Protein AF-A0A950LZ80-F1 (afdb_monomer_lite)

Structure (mmCIF, N/CA/C/O backbone):
data_AF-A0A950LZ80-F1
#
_entry.id   AF-A0A950LZ80-F1
#
loop_
_atom_site.group_PDB
_atom_site.id
_atom_site.type_symbol
_atom_site.label_atom_id
_atom_site.label_alt_id
_atom_site.label_comp_id
_atom_site.label_asym_id
_atom_site.label_entity_id
_atom_site.label_seq_id
_atom_site.pdbx_PDB_ins_code
_atom_site.Cartn_x
_atom_site.Cartn_y
_atom_site.Cartn_z
_atom_site.occupancy
_atom_site.B_iso_or_equiv
_atom_site.auth_seq_id
_atom_site.auth_comp_id
_atom_site.auth_asym_id
_atom_site.auth_atom_id
_atom_site.pdbx_PDB_model_num
ATOM 1 N N . MET A 1 1 ? 6.000 6.861 21.665 1.00 67.88 1 MET A N 1
ATOM 2 C CA . MET A 1 1 ? 4.901 7.752 21.231 1.00 67.88 1 MET A CA 1
ATOM 3 C C . MET A 1 1 ? 3.792 6.972 20.526 1.00 67.88 1 MET A C 1
ATOM 5 O O . MET A 1 1 ? 2.682 7.009 21.028 1.00 67.88 1 MET A O 1
ATOM 9 N N . TYR A 1 2 ? 4.077 6.186 19.473 1.00 87.44 2 TYR A N 1
ATOM 10 C CA . TYR A 1 2 ? 3.046 5.437 18.723 1.00 87.44 2 TYR A CA 1
ATOM 11 C C . TYR A 1 2 ? 2.153 4.507 19.560 1.00 87.44 2 TYR A C 1
ATOM 13 O O . TYR A 1 2 ? 0.947 4.512 19.365 1.00 87.44 2 TYR A O 1
ATOM 21 N N . HIS A 1 3 ? 2.704 3.767 20.527 1.00 91.50 3 HIS A N 1
ATOM 22 C CA . HIS A 1 3 ? 1.901 2.849 21.352 1.00 91.50 3 HIS A CA 1
ATOM 23 C C . HIS A 1 3 ? 0.818 3.545 22.185 1.00 91.50 3 HIS A C 1
ATOM 25 O O . HIS A 1 3 ? -0.259 2.989 22.359 1.00 91.50 3 HIS A O 1
ATOM 31 N N . PHE A 1 4 ? 1.079 4.764 22.670 1.00 94.50 4 PHE A N 1
ATOM 32 C CA . PHE A 1 4 ? 0.074 5.531 23.406 1.00 94.50 4 PHE A CA 1
ATOM 33 C C . PHE A 1 4 ? -1.058 5.975 22.474 1.00 94.50 4 PHE A C 1
ATOM 35 O O . PHE A 1 4 ? -2.223 5.746 22.776 1.00 94.50 4 PHE A O 1
ATOM 42 N N . THR A 1 5 ? -0.719 6.526 21.303 1.00 93.88 5 THR A N 1
ATOM 43 C CA . THR A 1 5 ? -1.714 6.919 20.295 1.00 93.88 5 THR A CA 1
ATOM 44 C C . THR A 1 5 ? -2.537 5.725 19.816 1.00 93.88 5 THR A C 1
ATOM 46 O O . THR A 1 5 ? -3.752 5.843 19.702 1.00 93.88 5 THR A O 1
ATOM 49 N N . LEU A 1 6 ? -1.901 4.569 19.594 1.00 96.19 6 LEU A N 1
ATOM 50 C CA . LEU A 1 6 ? -2.587 3.335 19.213 1.00 96.19 6 LEU A CA 1
ATOM 51 C C . LEU A 1 6 ? -3.599 2.905 20.282 1.00 96.19 6 LEU A C 1
ATOM 53 O O . LEU A 1 6 ? -4.753 2.655 19.952 1.00 96.19 6 LEU A O 1
ATOM 57 N N . ALA A 1 7 ? -3.193 2.892 21.555 1.00 96.50 7 ALA A N 1
ATOM 58 C CA . ALA A 1 7 ? -4.083 2.548 22.660 1.00 96.50 7 ALA A CA 1
ATOM 59 C C . ALA A 1 7 ? -5.272 3.519 22.765 1.00 96.50 7 ALA A C 1
ATOM 61 O O . ALA A 1 7 ? -6.406 3.086 22.952 1.00 96.50 7 ALA A O 1
ATOM 62 N N . CYS A 1 8 ? -5.040 4.825 22.596 1.00 96.75 8 CYS A N 1
ATOM 63 C CA . CYS A 1 8 ? -6.114 5.819 22.576 1.00 96.75 8 CYS A CA 1
ATOM 64 C C . CYS A 1 8 ? -7.077 5.611 21.397 1.00 96.75 8 CYS A C 1
ATOM 66 O O . CYS A 1 8 ? -8.288 5.655 21.600 1.00 96.75 8 CYS A O 1
ATOM 68 N N . ALA A 1 9 ? -6.560 5.356 20.191 1.00 95.56 9 ALA A N 1
ATOM 69 C CA . ALA A 1 9 ? -7.378 5.106 19.006 1.00 95.56 9 ALA A CA 1
ATOM 70 C C . ALA A 1 9 ? -8.234 3.840 19.165 1.00 95.56 9 ALA A C 1
ATOM 72 O O . ALA A 1 9 ? -9.431 3.855 18.882 1.00 95.56 9 ALA A O 1
ATOM 73 N N . GLU A 1 10 ? -7.652 2.759 19.692 1.00 95.88 10 GLU A N 1
ATOM 74 C CA . GLU A 1 10 ? -8.369 1.510 19.968 1.00 95.88 10 GLU A CA 1
ATOM 75 C C . GLU A 1 10 ? -9.442 1.691 21.049 1.00 95.88 10 GLU A C 1
ATOM 77 O O . GLU A 1 10 ? -10.577 1.247 20.865 1.00 95.88 10 GLU A O 1
ATOM 82 N N . GLN A 1 11 ? -9.128 2.413 22.128 1.00 96.94 11 GLN A N 1
ATOM 83 C CA . GLN A 1 11 ? -10.089 2.730 23.186 1.00 96.94 11 GLN A CA 1
ATOM 84 C C . GLN A 1 11 ? -11.259 3.583 22.669 1.00 96.94 11 GLN A C 1
ATOM 86 O O . GLN A 1 11 ? -12.405 3.364 23.063 1.00 96.94 11 GLN A O 1
ATOM 91 N N . ALA A 1 12 ? -10.981 4.537 21.776 1.00 96.69 12 ALA A N 1
ATOM 92 C CA . ALA A 1 12 ? -11.983 5.402 21.157 1.00 96.69 12 ALA A CA 1
ATOM 93 C C . ALA A 1 12 ? -12.741 4.735 19.994 1.00 96.69 12 ALA A C 1
ATOM 95 O O . ALA A 1 12 ? -13.736 5.287 19.529 1.00 96.69 12 ALA A O 1
ATOM 96 N N . LYS A 1 13 ? -12.306 3.551 19.534 1.00 95.81 13 LYS A N 1
ATOM 97 C CA . LYS A 1 13 ? -12.783 2.892 18.301 1.00 95.81 13 LYS A CA 1
ATOM 98 C C . LYS A 1 13 ? -12.627 3.780 17.057 1.00 95.81 13 LYS A C 1
ATOM 100 O O . LYS A 1 13 ? -13.440 3.712 16.135 1.00 95.81 13 LYS A O 1
ATOM 105 N N . ASP A 1 14 ? -11.574 4.590 17.041 1.00 95.62 14 ASP A N 1
ATOM 106 C CA . ASP A 1 14 ? -11.185 5.421 15.906 1.00 95.62 14 ASP A CA 1
ATOM 107 C C . ASP A 1 14 ? -10.366 4.572 14.921 1.00 95.62 14 ASP A C 1
ATOM 109 O O . ASP A 1 14 ? -9.145 4.419 15.042 1.00 95.62 14 ASP A O 1
ATOM 113 N N . TRP A 1 15 ? -11.071 3.924 13.988 1.00 95.00 15 TRP A N 1
ATOM 114 C CA . TRP A 1 15 ? -10.471 3.004 13.018 1.00 95.00 15 TRP A CA 1
ATOM 115 C C . TRP A 1 15 ? -9.503 3.692 12.044 1.00 95.00 15 TRP A C 1
ATOM 117 O O . TRP A 1 15 ? -8.412 3.142 11.860 1.00 95.00 15 TRP A O 1
ATOM 127 N N . PRO A 1 16 ? -9.818 4.877 11.481 1.00 93.12 16 PRO A N 1
ATOM 128 C CA . PRO A 1 16 ? -8.868 5.618 10.653 1.00 93.12 16 PRO A CA 1
ATOM 129 C C . PRO A 1 16 ? -7.580 5.978 11.404 1.00 93.12 16 PRO A C 1
ATOM 131 O O . PRO A 1 16 ? -6.488 5.683 10.915 1.00 93.12 16 PRO A O 1
ATOM 134 N N . LEU A 1 17 ? -7.672 6.516 12.628 1.00 94.00 17 LEU A N 1
ATOM 135 C CA . LEU A 1 17 ? -6.477 6.870 13.405 1.00 94.00 17 LEU A CA 1
ATOM 136 C C . LEU A 1 17 ? -5.650 5.632 13.778 1.00 94.00 17 LEU A C 1
ATOM 138 O O . LEU A 1 17 ? -4.417 5.649 13.730 1.00 94.00 17 LEU A O 1
ATOM 142 N N . ARG A 1 18 ? -6.314 4.524 14.122 1.00 96.50 18 ARG A N 1
ATOM 143 C CA . ARG A 1 18 ? -5.644 3.244 14.374 1.00 96.50 18 ARG A CA 1
ATOM 144 C C . ARG A 1 18 ? -4.864 2.782 13.139 1.00 96.50 18 ARG A C 1
ATOM 146 O O . ARG A 1 18 ? -3.695 2.405 13.262 1.00 96.50 18 ARG A O 1
ATOM 153 N N . ALA A 1 19 ? -5.491 2.816 11.964 1.00 95.69 19 ALA A N 1
ATOM 154 C CA . ALA A 1 19 ? -4.862 2.446 10.699 1.00 95.69 19 ALA A CA 1
ATOM 155 C C . ALA A 1 19 ? -3.672 3.359 10.360 1.00 95.69 19 ALA A C 1
ATOM 157 O O . ALA A 1 19 ? -2.609 2.862 9.982 1.00 95.69 19 ALA A O 1
ATOM 158 N N . GLU A 1 20 ? -3.801 4.671 10.569 1.00 94.38 20 GLU A N 1
ATOM 159 C CA . GLU A 1 20 ? -2.723 5.650 10.394 1.00 94.38 20 GLU A CA 1
ATOM 160 C C . GLU A 1 20 ? -1.493 5.325 11.252 1.00 94.38 20 GLU A C 1
ATOM 162 O O . GLU A 1 20 ? -0.355 5.279 10.754 1.00 94.38 20 GLU A O 1
ATOM 167 N N . VAL A 1 21 ? -1.708 5.093 12.549 1.00 95.94 21 VAL A N 1
ATOM 168 C CA . VAL A 1 21 ? -0.623 4.825 13.498 1.00 95.94 21 VAL A CA 1
ATOM 169 C C . VAL A 1 21 ? 0.076 3.516 13.143 1.00 95.94 21 VAL A C 1
ATOM 171 O O . VAL A 1 21 ? 1.307 3.484 13.061 1.00 95.94 21 VAL A O 1
ATOM 174 N N . LEU A 1 22 ? -0.686 2.461 12.849 1.00 97.56 22 LEU A N 1
ATOM 175 C CA . LEU A 1 22 ? -0.135 1.165 12.449 1.00 97.56 22 LEU A CA 1
ATOM 176 C C . LEU A 1 22 ? 0.602 1.242 11.105 1.00 97.56 22 LEU A C 1
ATOM 178 O O . LEU A 1 22 ? 1.708 0.717 10.992 1.00 97.56 22 LEU A O 1
ATOM 182 N N . SER A 1 23 ? 0.071 1.967 10.115 1.00 96.06 23 SER A N 1
ATOM 183 C CA . SER A 1 23 ? 0.762 2.237 8.844 1.00 96.06 23 SER A CA 1
ATOM 184 C C . SER A 1 23 ? 2.089 2.965 9.071 1.00 96.06 23 SER A C 1
ATOM 186 O O . SER A 1 23 ? 3.117 2.620 8.479 1.00 96.06 23 SER A O 1
ATOM 188 N N . SER A 1 24 ? 2.108 3.959 9.961 1.00 95.25 24 SER A N 1
ATOM 189 C CA . SER A 1 24 ? 3.321 4.702 10.313 1.00 95.25 24 SER A CA 1
ATOM 190 C C . SER A 1 24 ? 4.370 3.811 10.982 1.00 95.25 24 SER A C 1
ATOM 192 O O . SER A 1 24 ? 5.547 3.861 10.602 1.00 95.25 24 SER A O 1
ATOM 194 N N . MET A 1 25 ? 3.951 2.950 11.914 1.00 97.62 25 MET A N 1
ATOM 195 C CA . MET A 1 25 ? 4.814 1.947 12.543 1.00 97.62 25 MET A CA 1
ATOM 196 C C . MET A 1 25 ? 5.338 0.938 11.509 1.00 97.62 25 MET A C 1
ATOM 198 O O . MET A 1 25 ? 6.546 0.707 11.452 1.00 97.62 25 MET A O 1
ATOM 202 N N . ALA A 1 26 ? 4.480 0.426 10.621 1.00 97.94 26 ALA A N 1
ATOM 203 C CA . ALA A 1 26 ? 4.857 -0.497 9.551 1.00 97.94 26 ALA A CA 1
ATOM 204 C C . ALA A 1 26 ? 5.908 0.122 8.618 1.00 97.94 26 ALA A C 1
ATOM 206 O O . ALA A 1 26 ? 6.971 -0.451 8.367 1.00 97.94 26 ALA A O 1
ATOM 207 N N . LYS A 1 27 ? 5.665 1.352 8.146 1.00 95.25 27 LYS A N 1
ATOM 208 C CA . LYS A 1 27 ? 6.616 2.130 7.335 1.00 95.25 27 LYS A CA 1
ATOM 209 C C . LYS A 1 27 ? 7.958 2.306 8.039 1.00 95.25 27 LYS A C 1
ATOM 211 O O . LYS A 1 27 ? 8.981 2.333 7.350 1.00 95.25 27 LYS A O 1
ATOM 216 N N . GLN A 1 28 ? 7.967 2.496 9.357 1.00 96.62 28 GLN A N 1
ATOM 217 C CA . GLN A 1 28 ? 9.194 2.634 10.136 1.00 96.62 28 GLN A CA 1
ATOM 218 C C . GLN A 1 28 ? 9.932 1.296 10.252 1.00 96.62 28 GLN A C 1
ATOM 220 O O . GLN A 1 28 ? 11.112 1.255 9.914 1.00 96.62 28 GLN A O 1
ATOM 225 N N . ALA A 1 29 ? 9.245 0.216 10.633 1.00 97.75 29 ALA A N 1
ATOM 226 C CA . ALA A 1 29 ? 9.816 -1.128 10.744 1.00 97.75 29 ALA A CA 1
ATOM 227 C C . ALA A 1 29 ? 10.446 -1.593 9.418 1.00 97.75 29 ALA A C 1
ATOM 229 O O . ALA A 1 29 ? 11.608 -1.996 9.375 1.00 97.75 29 ALA A O 1
ATOM 230 N N . ILE A 1 30 ? 9.740 -1.409 8.296 1.00 97.31 30 ILE A N 1
ATOM 231 C CA . ILE A 1 30 ? 10.266 -1.726 6.958 1.00 97.31 30 ILE A CA 1
ATOM 232 C C . ILE A 1 30 ? 11.536 -0.915 6.657 1.00 97.31 30 ILE A C 1
ATOM 234 O O . ILE A 1 30 ? 12.501 -1.451 6.113 1.00 97.31 30 ILE A O 1
ATOM 238 N N . ARG A 1 31 ? 11.553 0.385 6.994 1.00 93.00 31 ARG A N 1
ATOM 239 C CA . ARG A 1 31 ? 12.709 1.267 6.749 1.00 93.00 31 ARG A CA 1
ATOM 240 C C . ARG A 1 31 ? 13.925 0.900 7.594 1.00 93.00 31 ARG A C 1
ATOM 242 O O . ARG A 1 31 ? 15.041 1.098 7.126 1.00 93.00 31 ARG A O 1
ATOM 249 N N . THR A 1 32 ? 13.724 0.374 8.797 1.00 96.19 32 THR A N 1
ATOM 250 C CA . THR A 1 32 ? 14.803 -0.026 9.712 1.00 96.19 32 THR A CA 1
ATOM 251 C C . THR A 1 32 ? 15.232 -1.484 9.547 1.00 96.19 32 THR A C 1
ATOM 253 O O . THR A 1 32 ? 16.013 -1.979 10.352 1.00 96.19 32 THR A O 1
ATOM 256 N N . GLY A 1 33 ? 14.774 -2.170 8.493 1.00 96.25 33 GLY A N 1
ATOM 257 C CA . GLY A 1 33 ? 15.209 -3.533 8.180 1.00 96.25 33 GLY A CA 1
ATOM 258 C C . GLY A 1 33 ? 14.440 -4.631 8.914 1.00 96.25 33 GLY A C 1
ATOM 259 O O . GLY A 1 33 ? 14.904 -5.765 8.945 1.00 96.25 33 GLY A O 1
ATOM 260 N N . GLN A 1 34 ? 13.257 -4.325 9.451 1.00 98.38 34 GLN A N 1
ATOM 261 C CA . GLN A 1 34 ? 12.345 -5.275 10.097 1.00 98.38 34 GLN A CA 1
ATOM 262 C C . GLN A 1 34 ? 11.077 -5.458 9.241 1.00 98.38 34 GLN A C 1
ATOM 264 O O . GLN A 1 34 ? 9.998 -4.990 9.608 1.00 98.38 34 GLN A O 1
ATOM 269 N N . PRO A 1 35 ? 11.181 -6.066 8.043 1.00 98.06 35 PRO A N 1
ATOM 270 C CA . PRO A 1 35 ? 10.053 -6.148 7.124 1.00 98.06 35 PRO A CA 1
ATOM 271 C C . PRO A 1 35 ? 8.959 -7.115 7.586 1.00 98.06 35 PRO A C 1
ATOM 273 O O . PRO A 1 35 ? 7.810 -6.885 7.237 1.00 98.06 35 PRO A O 1
ATOM 276 N N . ASP A 1 36 ? 9.287 -8.147 8.367 1.00 98.56 36 ASP A N 1
ATOM 277 C CA . ASP A 1 36 ? 8.298 -9.091 8.908 1.00 98.56 36 ASP A CA 1
ATOM 278 C C . ASP A 1 36 ? 7.397 -8.419 9.957 1.00 98.56 36 ASP A C 1
ATOM 280 O O . ASP A 1 36 ? 6.180 -8.417 9.819 1.00 98.56 36 ASP A O 1
ATOM 284 N N . GLU A 1 37 ? 7.990 -7.686 10.905 1.00 98.56 37 GLU A N 1
ATOM 285 C CA . GLU A 1 37 ? 7.254 -6.805 11.827 1.00 98.56 37 GLU A CA 1
ATOM 286 C C . GLU A 1 37 ? 6.410 -5.772 11.065 1.00 98.56 37 GLU A C 1
ATOM 288 O O . GLU A 1 37 ? 5.243 -5.529 11.365 1.00 98.56 37 GLU A O 1
ATOM 293 N N . GLY A 1 38 ? 6.988 -5.183 10.014 1.00 98.50 38 GLY A N 1
ATOM 294 C CA . GLY A 1 38 ? 6.270 -4.267 9.137 1.00 98.50 38 GLY A CA 1
ATOM 295 C C . GLY A 1 38 ? 5.066 -4.900 8.435 1.00 98.50 38 GLY A C 1
ATOM 296 O O . GLY A 1 38 ? 4.058 -4.222 8.243 1.00 98.50 38 GLY A O 1
ATOM 297 N N . LEU A 1 39 ? 5.157 -6.180 8.064 1.00 98.69 39 LEU A N 1
ATOM 298 C CA . LEU A 1 39 ? 4.049 -6.939 7.495 1.00 98.69 39 LEU A CA 1
ATOM 299 C C . LEU A 1 39 ? 2.955 -7.156 8.542 1.00 98.69 39 LEU A C 1
ATOM 301 O O . LEU A 1 39 ? 1.801 -6.841 8.261 1.00 98.69 39 LEU A O 1
ATOM 305 N N . THR A 1 40 ? 3.326 -7.602 9.743 1.00 98.69 40 THR A N 1
ATOM 306 C CA . THR A 1 40 ? 2.401 -7.796 10.870 1.00 98.69 40 THR A CA 1
ATOM 307 C C . THR A 1 40 ? 1.613 -6.523 11.167 1.00 98.69 40 THR A C 1
ATOM 309 O O . THR A 1 40 ? 0.389 -6.558 11.250 1.00 98.69 40 THR A O 1
ATOM 312 N N . LEU A 1 41 ? 2.289 -5.375 11.246 1.00 98.69 41 LEU A N 1
ATOM 313 C CA . LEU A 1 41 ? 1.649 -4.082 11.505 1.00 98.69 41 LEU A CA 1
ATOM 314 C C . LEU A 1 41 ? 0.713 -3.646 10.366 1.00 98.69 41 LEU A C 1
ATOM 316 O O . LEU A 1 41 ? -0.373 -3.130 10.629 1.00 98.69 41 LEU A O 1
ATOM 320 N N . ALA A 1 42 ? 1.104 -3.864 9.106 1.00 98.38 42 ALA A N 1
ATOM 321 C CA . ALA A 1 42 ? 0.256 -3.555 7.953 1.00 98.38 42 ALA A CA 1
ATOM 322 C C . ALA A 1 42 ? -0.997 -4.450 7.901 1.00 98.38 42 ALA A C 1
ATOM 324 O O . ALA A 1 42 ? -2.086 -3.972 7.594 1.00 98.38 42 ALA A O 1
ATOM 325 N N . GLU A 1 43 ? -0.871 -5.734 8.239 1.00 98.50 43 GLU A N 1
ATOM 326 C CA . GLU A 1 43 ? -2.006 -6.662 8.305 1.00 98.50 43 GLU A CA 1
ATOM 327 C C . GLU A 1 43 ? -2.900 -6.377 9.523 1.00 98.50 43 GLU A C 1
ATOM 329 O O . GLU A 1 43 ? -4.124 -6.400 9.405 1.00 98.50 43 GLU A O 1
ATOM 334 N N . GLN A 1 44 ? -2.322 -5.988 10.663 1.00 98.44 44 GLN A N 1
ATOM 335 C CA . GLN A 1 44 ? -3.075 -5.524 11.830 1.00 98.44 44 GLN A CA 1
ATOM 336 C C . GLN A 1 44 ? -3.871 -4.243 11.530 1.00 98.44 44 GLN A C 1
ATOM 338 O O . GLN A 1 44 ? -4.982 -4.084 12.045 1.00 98.44 44 GLN A O 1
ATOM 343 N N . ALA A 1 45 ? -3.335 -3.341 10.702 1.00 97.62 45 ALA A N 1
ATOM 344 C CA . ALA A 1 45 ? -4.035 -2.133 10.266 1.00 97.62 45 ALA A CA 1
ATOM 345 C C . ALA A 1 45 ? -5.267 -2.448 9.406 1.00 97.62 45 ALA A C 1
ATOM 347 O O . ALA A 1 45 ? -6.259 -1.734 9.492 1.00 97.62 45 ALA A O 1
ATOM 348 N N . LEU A 1 46 ? -5.223 -3.540 8.635 1.00 98.12 46 LEU A N 1
ATOM 349 C CA . LEU A 1 46 ? -6.335 -4.025 7.809 1.00 98.12 46 LEU A CA 1
ATOM 350 C C . LEU A 1 46 ? -7.398 -4.799 8.610 1.00 98.12 46 LEU A C 1
ATOM 352 O O . LEU A 1 46 ? -8.471 -5.105 8.088 1.00 98.12 46 LEU A O 1
ATOM 356 N N . VAL A 1 47 ? -7.151 -5.115 9.886 1.00 97.44 47 VAL A N 1
ATOM 357 C CA . VAL A 1 47 ? -8.201 -5.648 10.764 1.00 97.44 47 VAL A CA 1
ATOM 358 C C . VAL A 1 47 ? -9.297 -4.594 10.910 1.00 97.44 47 VAL A C 1
ATOM 360 O O . VAL A 1 47 ? -9.016 -3.476 11.334 1.00 97.44 47 VAL A O 1
ATOM 363 N N . ARG A 1 48 ? -10.542 -4.988 10.606 1.00 96.44 48 ARG A N 1
ATOM 364 C CA . ARG A 1 48 ? -11.708 -4.095 10.457 1.00 96.44 48 ARG A CA 1
ATOM 365 C C . ARG A 1 48 ? -11.623 -3.147 9.257 1.00 96.44 48 ARG A C 1
ATOM 367 O O . ARG A 1 48 ? -12.083 -2.012 9.329 1.00 96.44 48 ARG A O 1
ATOM 374 N N . ALA A 1 49 ? -11.100 -3.635 8.131 1.00 96.06 49 ALA A N 1
ATOM 375 C CA . ALA A 1 49 ? -11.145 -2.930 6.848 1.00 96.06 49 ALA A CA 1
ATOM 376 C C . ALA A 1 49 ? -12.565 -2.486 6.432 1.00 96.06 49 ALA A C 1
ATOM 378 O O . ALA A 1 49 ? -12.695 -1.493 5.728 1.00 96.06 49 ALA A O 1
ATOM 379 N N . ASP A 1 50 ? -13.631 -3.129 6.936 1.00 95.94 50 ASP A N 1
ATOM 380 C CA . ASP A 1 50 ? -15.027 -2.687 6.765 1.00 95.94 50 ASP A CA 1
ATOM 381 C C . ASP A 1 50 ? -15.314 -1.279 7.320 1.00 95.94 50 ASP A C 1
ATOM 383 O O . ASP A 1 50 ? -16.355 -0.696 7.027 1.00 95.94 50 ASP A O 1
ATOM 387 N N . ARG A 1 51 ? -14.410 -0.738 8.143 1.00 95.62 51 ARG A N 1
ATOM 388 C CA . ARG A 1 51 ? -14.498 0.588 8.771 1.00 95.62 51 ARG A CA 1
ATOM 389 C C . ARG A 1 51 ? -13.544 1.613 8.169 1.00 95.62 51 ARG A C 1
ATOM 391 O O . ARG A 1 51 ? -13.434 2.707 8.715 1.00 95.62 51 ARG A O 1
ATOM 398 N N . LEU A 1 52 ? -12.843 1.249 7.100 1.00 95.06 52 LEU A N 1
ATOM 399 C CA . LEU A 1 52 ? -11.839 2.075 6.441 1.00 95.06 52 LEU A CA 1
ATOM 400 C C . LEU A 1 52 ? -12.320 2.487 5.052 1.00 95.06 52 LEU A C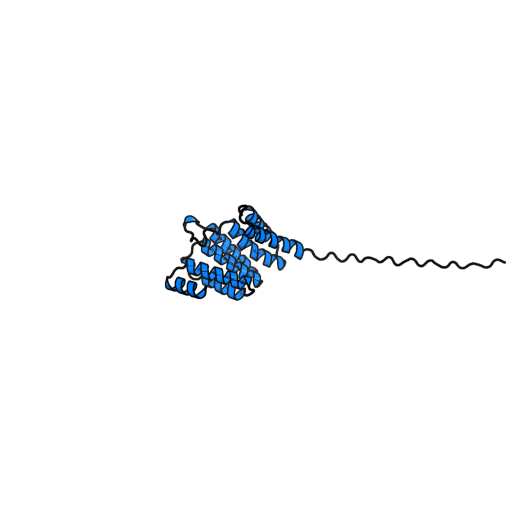 1
ATOM 402 O O . LEU A 1 52 ? -13.003 1.709 4.378 1.00 95.06 52 LEU A O 1
ATOM 406 N N . THR A 1 53 ? -11.917 3.675 4.595 1.00 95.12 53 THR A N 1
ATOM 407 C CA . THR A 1 53 ? -12.201 4.088 3.216 1.00 95.12 53 THR A CA 1
ATOM 408 C C . THR A 1 53 ? -11.431 3.209 2.230 1.00 95.12 53 THR A C 1
ATOM 410 O O . THR A 1 53 ? -10.475 2.506 2.583 1.00 95.12 53 THR A O 1
ATOM 413 N N . ALA A 1 54 ? -11.830 3.234 0.960 1.00 96.00 54 ALA A N 1
ATOM 414 C CA . ALA A 1 54 ? -11.071 2.546 -0.078 1.00 96.00 54 ALA A CA 1
ATOM 415 C C . ALA A 1 54 ? -9.641 3.116 -0.196 1.00 96.00 54 ALA A C 1
ATOM 417 O O . ALA A 1 54 ? -8.690 2.363 -0.398 1.00 96.00 54 ALA A O 1
ATOM 418 N N . THR A 1 55 ? -9.452 4.418 0.039 1.00 96.00 55 THR A N 1
ATOM 419 C CA . THR A 1 55 ? -8.132 5.064 0.035 1.00 96.00 55 THR A CA 1
ATOM 420 C C . THR A 1 55 ? -7.244 4.573 1.180 1.00 96.00 55 THR A C 1
ATOM 422 O O . THR A 1 55 ? -6.070 4.258 0.952 1.00 96.00 55 THR A O 1
ATOM 425 N N . ASP A 1 56 ? -7.795 4.432 2.391 1.00 95.31 56 ASP A N 1
ATOM 426 C CA . ASP A 1 56 ? -7.087 3.831 3.528 1.00 95.31 56 ASP A CA 1
ATOM 427 C C . ASP A 1 56 ? -6.623 2.409 3.187 1.00 95.31 56 ASP A C 1
ATOM 429 O O . ASP A 1 56 ? -5.444 2.070 3.335 1.00 95.31 56 ASP A O 1
ATOM 433 N N . GLN A 1 57 ? -7.533 1.580 2.666 1.00 97.56 57 GLN A N 1
ATOM 434 C CA . GLN A 1 57 ? -7.230 0.198 2.292 1.00 97.56 57 GLN A CA 1
ATOM 435 C C . GLN A 1 57 ? -6.153 0.137 1.199 1.00 97.56 57 GLN A C 1
ATOM 437 O O . GLN A 1 57 ? -5.182 -0.616 1.334 1.00 97.56 57 GLN A O 1
ATOM 442 N N . ALA A 1 58 ? -6.245 0.981 0.168 1.00 97.81 58 ALA A N 1
ATOM 443 C CA . ALA A 1 58 ? -5.237 1.080 -0.883 1.00 97.81 58 ALA A CA 1
ATOM 444 C C . ALA A 1 58 ? -3.844 1.393 -0.313 1.00 97.81 58 ALA A C 1
ATOM 446 O O . ALA A 1 58 ? -2.868 0.692 -0.606 1.00 97.81 58 ALA A O 1
ATOM 447 N N . LEU A 1 59 ? -3.742 2.402 0.559 1.00 96.25 59 LEU A N 1
ATOM 448 C CA . LEU A 1 59 ? -2.487 2.770 1.210 1.00 96.25 59 LEU A CA 1
ATOM 449 C C . LEU A 1 59 ? -1.905 1.603 2.021 1.00 96.25 59 LEU A C 1
ATOM 451 O O . LEU A 1 59 ? -0.721 1.281 1.863 1.00 96.25 59 LEU A O 1
ATOM 455 N N . LEU A 1 60 ? -2.716 0.947 2.850 1.00 97.62 60 LEU A N 1
ATOM 456 C CA . LEU A 1 60 ? -2.277 -0.173 3.686 1.00 97.62 60 LEU A CA 1
ATOM 457 C C . LEU A 1 60 ? -1.777 -1.358 2.849 1.00 97.62 60 LEU A C 1
ATOM 459 O O . LEU A 1 60 ? -0.737 -1.949 3.158 1.00 97.62 60 LEU A O 1
ATOM 463 N N . HIS A 1 61 ? -2.443 -1.657 1.734 1.00 98.62 61 HIS A N 1
ATOM 464 C CA . HIS A 1 61 ? -1.995 -2.692 0.809 1.00 98.62 61 HIS A CA 1
ATOM 465 C C . HIS A 1 61 ? -0.658 -2.346 0.126 1.00 98.62 61 HIS A C 1
ATOM 467 O O . HIS A 1 61 ? 0.165 -3.246 -0.080 1.00 98.62 61 HIS A O 1
ATOM 473 N N . THR A 1 62 ? -0.345 -1.065 -0.120 1.00 98.38 62 THR A N 1
ATOM 474 C CA . THR A 1 62 ? 1.006 -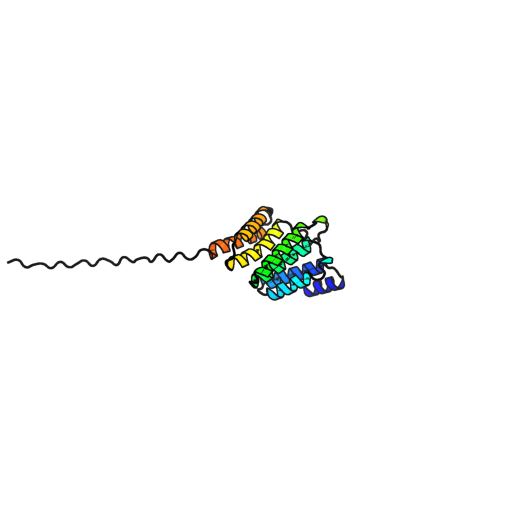0.680 -0.585 1.00 98.38 62 THR A CA 1
ATOM 475 C C . THR A 1 62 ? 2.093 -0.876 0.477 1.00 98.38 62 THR A C 1
ATOM 477 O O . THR A 1 62 ? 3.223 -1.255 0.147 1.00 98.38 62 THR A O 1
ATOM 480 N N . ASP A 1 63 ? 1.775 -0.678 1.759 1.00 98.25 63 ASP A N 1
ATOM 481 C CA . ASP A 1 63 ? 2.703 -0.967 2.856 1.00 98.25 63 ASP A CA 1
ATOM 482 C C . ASP A 1 63 ? 2.955 -2.476 2.985 1.00 98.25 63 ASP A C 1
ATOM 484 O O . ASP A 1 63 ? 4.116 -2.899 3.057 1.00 98.25 63 ASP A O 1
ATOM 488 N N . ARG A 1 64 ? 1.889 -3.283 2.890 1.00 98.69 64 ARG A N 1
ATOM 489 C CA . ARG A 1 64 ? 1.951 -4.750 2.840 1.00 98.69 64 ARG A CA 1
ATOM 490 C C . ARG A 1 64 ? 2.814 -5.242 1.675 1.00 98.69 64 ARG A C 1
ATOM 492 O O . ARG A 1 64 ? 3.717 -6.057 1.870 1.00 98.69 64 ARG A O 1
ATOM 499 N N . ALA A 1 65 ? 2.605 -4.704 0.472 1.00 98.75 65 ALA A N 1
ATOM 500 C CA . ALA A 1 65 ? 3.398 -5.042 -0.709 1.00 98.75 65 ALA A CA 1
ATOM 501 C C . ALA A 1 65 ? 4.893 -4.762 -0.501 1.00 98.75 65 ALA A C 1
ATOM 503 O O . ALA A 1 65 ? 5.741 -5.585 -0.861 1.00 98.75 65 ALA A O 1
ATOM 504 N N . ARG A 1 66 ? 5.224 -3.619 0.112 1.00 98.00 66 ARG A N 1
ATOM 505 C CA . ARG A 1 66 ? 6.610 -3.226 0.387 1.00 98.00 66 ARG A CA 1
ATOM 506 C C . ARG A 1 66 ? 7.282 -4.151 1.400 1.00 98.00 66 ARG A C 1
ATOM 508 O O . ARG A 1 66 ? 8.430 -4.532 1.181 1.00 98.00 66 ARG A O 1
ATOM 515 N N . ALA A 1 67 ? 6.581 -4.539 2.464 1.00 98.62 67 ALA A N 1
ATOM 516 C CA . ALA A 1 67 ? 7.077 -5.519 3.428 1.00 98.62 67 ALA A CA 1
ATOM 517 C C . ALA A 1 67 ? 7.374 -6.871 2.753 1.00 98.62 67 ALA A C 1
ATOM 519 O O . ALA A 1 67 ? 8.498 -7.375 2.822 1.00 98.62 67 ALA A O 1
ATOM 520 N N . LEU A 1 68 ? 6.408 -7.397 1.991 1.00 98.75 68 LEU A N 1
ATOM 521 C CA . LEU A 1 68 ? 6.542 -8.657 1.250 1.00 98.75 68 LEU A CA 1
ATOM 522 C C . LEU A 1 68 ? 7.706 -8.625 0.249 1.00 98.75 68 LEU A C 1
ATOM 524 O O . LEU A 1 68 ? 8.458 -9.596 0.145 1.00 98.75 68 LEU A O 1
ATOM 528 N N . ALA A 1 69 ? 7.903 -7.499 -0.444 1.00 98.19 69 ALA A N 1
ATOM 529 C CA . ALA A 1 69 ? 8.989 -7.352 -1.410 1.00 98.19 69 ALA A CA 1
ATOM 530 C C . ALA A 1 69 ? 10.364 -7.387 -0.733 1.00 98.19 69 ALA A C 1
ATOM 532 O O . ALA A 1 69 ? 11.271 -8.068 -1.214 1.00 98.19 69 ALA A O 1
ATOM 533 N N . LYS A 1 70 ? 10.511 -6.738 0.432 1.00 97.25 70 LYS A N 1
ATOM 534 C CA . LYS A 1 70 ? 11.740 -6.807 1.241 1.00 97.25 70 LYS A CA 1
ATOM 535 C C . LYS A 1 70 ? 12.044 -8.216 1.747 1.00 97.25 70 LYS A C 1
ATOM 537 O O . LYS A 1 70 ? 13.213 -8.566 1.876 1.00 97.25 70 LYS A O 1
ATOM 542 N N . MET A 1 71 ? 11.018 -9.040 1.942 1.00 98.00 71 MET A N 1
ATOM 543 C CA . MET A 1 71 ? 11.145 -10.466 2.265 1.00 98.00 71 MET A CA 1
ATOM 544 C C . MET A 1 71 ? 11.278 -11.369 1.026 1.00 98.00 71 MET A C 1
ATOM 546 O O . MET A 1 71 ? 11.277 -12.590 1.159 1.00 98.00 71 MET A O 1
ATOM 550 N N . ARG A 1 72 ? 11.368 -10.802 -0.187 1.00 97.44 72 ARG A N 1
ATOM 551 C CA . ARG A 1 72 ? 11.437 -11.532 -1.468 1.00 97.44 72 ARG A CA 1
ATOM 552 C C . ARG A 1 72 ? 10.218 -12.431 -1.745 1.00 97.44 72 ARG A C 1
ATOM 554 O O . ARG A 1 72 ? 10.305 -13.382 -2.521 1.00 97.44 72 ARG A O 1
ATOM 561 N N . ARG A 1 73 ? 9.058 -12.128 -1.151 1.00 98.06 73 ARG A N 1
ATOM 562 C CA . ARG A 1 73 ? 7.802 -12.881 -1.320 1.00 98.06 73 ARG A CA 1
ATOM 563 C C . ARG A 1 73 ? 7.042 -12.409 -2.559 1.00 98.06 73 ARG A C 1
ATOM 565 O O . ARG A 1 73 ? 6.010 -11.753 -2.461 1.00 98.06 73 ARG A O 1
ATOM 572 N N . VAL A 1 74 ? 7.554 -12.781 -3.731 1.00 97.44 74 VAL A N 1
ATOM 573 C CA . VAL A 1 74 ? 7.149 -12.219 -5.032 1.00 97.44 74 VAL A CA 1
ATOM 574 C C . VAL A 1 74 ? 5.641 -12.262 -5.300 1.00 97.44 74 VAL A C 1
ATOM 576 O O . VAL A 1 74 ? 5.051 -11.225 -5.588 1.00 97.44 74 VAL A O 1
ATOM 579 N N . ASN A 1 75 ? 5.003 -13.432 -5.188 1.00 97.94 75 ASN A N 1
ATOM 580 C CA . ASN A 1 75 ? 3.567 -13.552 -5.472 1.00 97.94 75 ASN A CA 1
ATOM 581 C C . ASN A 1 75 ? 2.736 -12.712 -4.496 1.00 97.94 75 ASN A C 1
ATOM 583 O O . ASN A 1 75 ? 1.838 -11.999 -4.921 1.00 97.94 75 ASN A O 1
ATOM 587 N N . GLY A 1 76 ? 3.101 -12.720 -3.210 1.00 98.44 76 GLY A N 1
ATOM 588 C CA . GLY A 1 76 ? 2.439 -11.893 -2.203 1.00 98.44 76 GLY A CA 1
ATOM 589 C C . GLY A 1 76 ? 2.566 -10.398 -2.503 1.00 98.44 76 GLY A C 1
ATOM 590 O O . GLY A 1 76 ? 1.589 -9.669 -2.366 1.00 98.44 76 GLY A O 1
ATOM 591 N N . THR A 1 77 ? 3.740 -9.941 -2.951 1.00 98.69 77 THR A N 1
ATOM 592 C CA . THR A 1 77 ? 3.943 -8.550 -3.374 1.00 98.69 77 THR A CA 1
ATOM 593 C C . THR A 1 77 ? 3.017 -8.170 -4.525 1.00 98.69 77 THR A C 1
ATOM 595 O O . THR A 1 77 ? 2.377 -7.126 -4.454 1.00 98.69 77 THR A O 1
ATOM 598 N N . LEU A 1 78 ? 2.931 -9.002 -5.568 1.00 98.50 78 LEU A N 1
ATOM 599 C CA . LEU A 1 78 ? 2.093 -8.722 -6.738 1.00 98.50 78 LEU A CA 1
ATOM 600 C C . LEU A 1 78 ? 0.602 -8.738 -6.391 1.00 98.50 78 LEU A C 1
ATOM 602 O O . LEU A 1 78 ? -0.118 -7.837 -6.805 1.00 98.50 78 LEU A O 1
ATOM 606 N N . THR A 1 79 ? 0.155 -9.700 -5.579 1.00 98.75 79 THR A N 1
ATOM 607 C CA . THR A 1 79 ? -1.225 -9.732 -5.077 1.00 98.75 79 THR A CA 1
ATOM 608 C C . THR A 1 79 ? -1.539 -8.483 -4.260 1.00 98.75 79 THR A C 1
ATOM 610 O O . THR A 1 79 ? -2.541 -7.832 -4.515 1.00 98.75 79 THR A O 1
ATOM 613 N N . ALA A 1 80 ? -0.670 -8.099 -3.318 1.00 98.75 80 ALA A N 1
ATOM 614 C CA . ALA A 1 80 ? -0.894 -6.913 -2.494 1.00 98.75 80 ALA A CA 1
ATOM 615 C C . ALA A 1 80 ? -0.914 -5.615 -3.318 1.00 98.75 80 ALA A C 1
ATOM 617 O O . ALA A 1 80 ? -1.681 -4.714 -3.002 1.00 98.75 80 ALA A O 1
ATOM 618 N N . ILE A 1 81 ? -0.108 -5.530 -4.380 1.00 98.75 81 ILE A N 1
ATOM 619 C CA . ILE A 1 81 ? -0.169 -4.436 -5.354 1.00 98.75 81 ILE A CA 1
ATOM 620 C C . ILE A 1 81 ? -1.518 -4.417 -6.073 1.00 98.75 81 ILE A C 1
ATOM 622 O O . ILE A 1 81 ? -2.142 -3.366 -6.112 1.00 98.75 81 ILE A O 1
ATOM 626 N N . GLY A 1 82 ? -1.969 -5.553 -6.614 1.00 98.69 82 GLY A N 1
ATOM 627 C CA . GLY A 1 82 ? -3.245 -5.629 -7.331 1.00 98.69 82 GLY A CA 1
ATOM 628 C C . GLY A 1 82 ? -4.419 -5.218 -6.445 1.00 98.69 82 GLY A C 1
ATOM 629 O O . GLY A 1 82 ? -5.215 -4.377 -6.838 1.00 98.69 82 GLY A O 1
ATOM 630 N N . THR A 1 83 ? -4.454 -5.701 -5.201 1.00 98.75 83 THR A N 1
ATOM 631 C CA . THR A 1 83 ? -5.471 -5.288 -4.223 1.00 98.75 83 THR A CA 1
ATOM 632 C C . THR A 1 83 ? -5.382 -3.795 -3.885 1.00 98.75 83 THR A C 1
ATOM 634 O O . THR A 1 83 ? -6.406 -3.140 -3.718 1.00 98.75 83 THR A O 1
ATOM 637 N N . ALA A 1 84 ? -4.174 -3.221 -3.809 1.00 98.62 84 ALA A N 1
ATOM 638 C CA . ALA A 1 84 ? -4.027 -1.776 -3.628 1.00 98.62 84 ALA A CA 1
ATOM 639 C C . ALA A 1 84 ? -4.601 -0.994 -4.819 1.00 98.62 84 ALA A C 1
ATOM 641 O O . ALA A 1 84 ? -5.286 0.004 -4.606 1.00 98.62 84 ALA A O 1
ATOM 642 N N . ASP A 1 85 ? -4.316 -1.441 -6.046 1.00 98.56 85 ASP A N 1
ATOM 643 C CA . ASP A 1 85 ? -4.803 -0.822 -7.282 1.00 98.56 85 ASP A CA 1
ATOM 644 C C . ASP A 1 85 ? -6.347 -0.904 -7.357 1.00 98.56 85 ASP A C 1
ATOM 646 O O . ASP A 1 85 ? -7.007 0.079 -7.688 1.00 98.56 85 ASP A O 1
ATOM 650 N N . GLU A 1 86 ? -6.932 -2.050 -6.985 1.00 98.56 86 GLU A N 1
ATOM 651 C CA . GLU A 1 86 ? -8.386 -2.264 -6.922 1.00 98.56 86 GLU A CA 1
ATOM 652 C C . GLU A 1 86 ? -9.067 -1.310 -5.937 1.00 98.56 86 GLU A C 1
ATOM 654 O O . GLU A 1 86 ? -10.050 -0.663 -6.291 1.00 98.56 86 GLU A O 1
ATOM 659 N N . HIS A 1 87 ? -8.548 -1.179 -4.714 1.00 98.06 87 HIS A N 1
ATOM 660 C CA . HIS A 1 87 ? -9.111 -0.243 -3.744 1.00 98.06 87 HIS A CA 1
ATOM 661 C C . HIS A 1 87 ? -8.941 1.210 -4.183 1.00 98.06 87 HIS A C 1
ATOM 663 O O . HIS A 1 87 ? -9.882 1.990 -4.072 1.00 98.06 87 HIS A O 1
ATOM 669 N N . PHE A 1 88 ? -7.786 1.569 -4.745 1.00 97.38 88 PHE A N 1
ATOM 670 C CA . PHE A 1 88 ? -7.554 2.927 -5.231 1.00 97.38 88 PHE A CA 1
ATOM 671 C C . PHE A 1 88 ? -8.512 3.308 -6.369 1.00 97.38 88 PHE A C 1
ATOM 673 O O . PHE A 1 88 ? -8.959 4.448 -6.446 1.00 97.38 88 PHE A O 1
ATOM 680 N N . ALA A 1 89 ? -8.899 2.352 -7.221 1.00 97.25 89 ALA A N 1
ATOM 681 C CA . ALA A 1 89 ? -9.913 2.574 -8.253 1.00 97.25 89 ALA A CA 1
ATOM 682 C C . ALA A 1 89 ? -11.312 2.899 -7.686 1.00 97.25 89 ALA A C 1
ATOM 684 O O . ALA A 1 89 ? -12.140 3.457 -8.402 1.00 97.25 89 ALA A O 1
ATOM 685 N N . HIS A 1 90 ? -11.562 2.578 -6.413 1.00 96.00 90 HIS A N 1
ATOM 686 C CA . HIS A 1 90 ? -12.800 2.878 -5.688 1.00 96.00 90 HIS A CA 1
ATOM 687 C C . HIS A 1 90 ? -12.626 4.009 -4.656 1.00 96.00 90 HIS A C 1
ATOM 689 O O . HIS A 1 90 ? -13.503 4.207 -3.817 1.00 96.00 90 HIS A O 1
ATOM 695 N N . SER A 1 91 ? -11.503 4.738 -4.682 1.00 92.81 91 SER A N 1
ATOM 696 C CA . SER A 1 91 ? -11.264 5.875 -3.789 1.00 92.81 91 SER A CA 1
ATOM 697 C C . SER A 1 91 ? -12.262 7.009 -4.029 1.00 92.81 91 SER A C 1
ATOM 699 O O . SER A 1 91 ? -12.504 7.411 -5.167 1.00 92.81 91 SER A O 1
ATOM 701 N N . ALA A 1 92 ? -12.782 7.563 -2.934 1.00 90.19 92 ALA A N 1
ATOM 702 C CA . ALA A 1 92 ? -13.657 8.729 -2.911 1.00 90.19 92 ALA A CA 1
ATOM 703 C C . ALA A 1 92 ? -13.007 9.810 -2.024 1.00 90.19 92 ALA A C 1
ATOM 705 O O . ALA A 1 92 ? -13.164 9.763 -0.806 1.00 90.19 92 ALA A O 1
ATOM 706 N N . PRO A 1 93 ? -12.254 10.766 -2.604 1.00 85.25 93 PRO A N 1
ATOM 707 C CA . PRO A 1 93 ? -11.478 11.744 -1.834 1.00 85.25 93 PRO A CA 1
ATOM 708 C C . PRO A 1 93 ? -12.297 12.620 -0.879 1.00 85.25 93 PRO A C 1
ATOM 710 O O . PRO A 1 93 ? -11.754 13.131 0.095 1.00 85.25 93 PRO A O 1
ATOM 713 N N . ASP A 1 94 ? -13.591 12.800 -1.147 1.00 85.38 94 ASP A N 1
ATOM 714 C CA . ASP A 1 94 ? -14.483 13.592 -0.295 1.00 85.38 94 ASP A CA 1
ATOM 715 C C . ASP A 1 94 ? -14.792 12.898 1.045 1.00 85.38 94 ASP A C 1
ATOM 717 O O . ASP A 1 94 ? -15.112 13.569 2.026 1.00 85.38 94 ASP A O 1
ATOM 721 N N . ASP A 1 95 ? -14.640 11.571 1.104 1.00 83.62 95 ASP A N 1
ATOM 722 C CA . ASP A 1 95 ? -14.873 10.753 2.301 1.00 83.62 95 ASP A CA 1
ATOM 723 C C . ASP A 1 95 ? -13.583 10.500 3.103 1.00 83.62 95 ASP A C 1
ATOM 725 O O . ASP A 1 95 ? -13.600 9.853 4.155 1.00 83.62 95 ASP A O 1
ATOM 729 N N . ASP A 1 96 ? -12.445 10.977 2.600 1.00 84.50 96 ASP A N 1
ATOM 730 C CA . ASP A 1 96 ? -11.133 10.624 3.115 1.00 84.50 96 ASP A CA 1
ATOM 731 C C . ASP A 1 96 ? -10.748 11.403 4.374 1.00 84.50 96 ASP A C 1
ATOM 733 O O . ASP A 1 96 ? -10.953 12.612 4.517 1.00 84.50 96 ASP A O 1
ATOM 737 N N . SER A 1 97 ? -10.102 10.697 5.303 1.00 77.06 97 SER A N 1
ATOM 738 C CA . SER A 1 97 ? -9.531 11.332 6.486 1.00 77.06 97 SER A CA 1
ATOM 739 C C . SER A 1 97 ? -8.386 12.287 6.100 1.00 77.06 97 SER A C 1
ATOM 741 O O . SER A 1 97 ? -7.697 12.070 5.094 1.00 77.06 97 SER A O 1
ATOM 743 N N . PRO A 1 98 ? -8.075 13.306 6.928 1.00 77.00 98 PRO A N 1
ATOM 744 C CA . PRO A 1 98 ? -6.939 14.200 6.683 1.00 77.00 98 PRO A CA 1
ATOM 745 C C . PRO A 1 98 ? -5.600 13.472 6.479 1.00 77.00 98 PRO A C 1
ATOM 747 O O . PRO A 1 98 ? -4.703 13.991 5.813 1.00 77.00 98 PRO A O 1
ATOM 750 N N . PHE A 1 99 ? -5.462 12.264 7.032 1.00 71.31 99 PHE A N 1
ATOM 751 C CA . PHE A 1 99 ? -4.281 11.422 6.882 1.00 71.31 99 PHE A CA 1
ATOM 752 C C . PHE A 1 99 ? -4.074 10.936 5.442 1.00 71.31 99 PHE A C 1
ATOM 754 O O . PHE A 1 99 ? -2.956 11.007 4.915 1.00 71.31 99 PHE A O 1
ATOM 761 N N . VAL A 1 100 ? -5.140 10.469 4.787 1.00 82.75 100 VAL A N 1
ATOM 762 C CA . VAL A 1 100 ? -5.085 9.970 3.405 1.00 82.75 100 VAL A CA 1
ATOM 763 C C . VAL A 1 100 ? -5.470 11.012 2.363 1.00 82.75 100 VAL A C 1
ATOM 765 O O . VAL A 1 100 ? -5.232 10.774 1.187 1.00 82.75 100 VAL A O 1
ATOM 768 N N . ALA A 1 101 ? -5.889 12.216 2.757 1.00 77.38 101 ALA A N 1
ATOM 769 C CA . ALA A 1 101 ? -6.126 13.333 1.834 1.00 77.38 101 ALA A CA 1
ATOM 770 C C . ALA A 1 101 ? -4.907 13.674 0.942 1.00 77.38 101 ALA A C 1
ATOM 772 O O . ALA A 1 101 ? -5.046 14.190 -0.163 1.00 77.38 101 ALA A O 1
ATOM 773 N N . CYS A 1 102 ? -3.684 13.358 1.392 1.00 72.69 102 CYS A N 1
ATOM 774 C CA . CYS A 1 102 ? -2.454 13.499 0.598 1.00 72.69 102 CYS A CA 1
ATOM 775 C C . CYS A 1 102 ? -2.135 12.281 -0.305 1.00 72.69 102 CYS A C 1
ATOM 777 O O . CYS A 1 102 ? -1.040 12.226 -0.888 1.00 72.69 102 CYS A O 1
ATOM 779 N N . TYR A 1 103 ? -3.002 11.265 -0.349 1.00 86.81 103 TYR A N 1
ATOM 780 C CA . TYR A 1 103 ? -2.856 10.017 -1.105 1.00 86.81 103 TYR A CA 1
ATOM 781 C C . TYR A 1 103 ? -3.533 10.111 -2.471 1.00 86.81 103 TYR A C 1
ATOM 783 O O . TYR A 1 103 ? -4.562 9.510 -2.747 1.00 86.81 103 TYR A O 1
ATOM 791 N N . ASP A 1 104 ? -2.898 10.884 -3.342 1.00 90.25 104 ASP A N 1
ATOM 792 C CA . ASP A 1 104 ? -3.305 11.058 -4.729 1.00 90.25 104 ASP A CA 1
ATOM 793 C C . ASP A 1 104 ? -2.740 9.963 -5.654 1.00 90.25 104 ASP A C 1
ATOM 795 O O . ASP A 1 104 ? -1.956 9.093 -5.256 1.00 90.25 104 ASP A O 1
ATOM 799 N N . ALA A 1 105 ? -3.094 10.041 -6.939 1.00 93.88 105 ALA A N 1
ATOM 800 C CA . ALA A 1 105 ? -2.602 9.123 -7.964 1.00 93.88 105 ALA A CA 1
ATOM 801 C C . ALA A 1 105 ? -1.066 9.099 -8.058 1.00 93.88 105 ALA A C 1
ATOM 803 O O . ALA A 1 105 ? -0.475 8.039 -8.278 1.00 93.88 105 ALA A O 1
ATOM 804 N N . ALA A 1 106 ? -0.401 10.241 -7.845 1.00 93.00 106 ALA A N 1
ATOM 805 C CA . ALA A 1 106 ? 1.056 10.318 -7.870 1.00 93.00 106 ALA A CA 1
ATOM 806 C C . ALA A 1 106 ? 1.672 9.524 -6.708 1.00 93.00 106 ALA A C 1
ATOM 808 O O . ALA A 1 106 ? 2.615 8.748 -6.898 1.00 93.00 106 ALA A O 1
ATOM 809 N N . ARG A 1 107 ? 1.115 9.664 -5.501 1.00 92.00 107 ARG A N 1
ATOM 810 C CA . ARG A 1 107 ? 1.527 8.899 -4.323 1.00 92.00 107 ARG A CA 1
ATOM 811 C C . ARG A 1 107 ? 1.188 7.426 -4.450 1.00 92.00 107 ARG A C 1
ATOM 813 O O . ARG A 1 107 ? 2.047 6.613 -4.108 1.00 92.00 107 ARG A O 1
ATOM 820 N N . HIS A 1 108 ? 0.015 7.075 -4.963 1.00 96.69 108 HIS A N 1
ATOM 821 C CA . HIS A 1 108 ? -0.349 5.685 -5.203 1.00 96.69 108 HIS A CA 1
ATOM 822 C C . HIS A 1 108 ? 0.650 5.013 -6.156 1.00 96.69 108 HIS A C 1
ATOM 824 O O . HIS A 1 108 ? 1.288 4.028 -5.779 1.00 96.69 108 HIS A O 1
ATOM 830 N N . ALA A 1 109 ? 0.911 5.623 -7.318 1.00 96.50 109 ALA A N 1
ATOM 831 C CA . ALA A 1 109 ? 1.892 5.138 -8.288 1.00 96.50 109 ALA A CA 1
ATOM 832 C C . ALA A 1 109 ? 3.313 5.047 -7.701 1.00 96.50 109 ALA A C 1
ATOM 834 O O . ALA A 1 109 ? 4.024 4.063 -7.926 1.00 96.50 109 ALA A O 1
ATOM 835 N N . GLN A 1 110 ? 3.732 6.019 -6.878 1.00 94.38 110 GLN A N 1
ATOM 836 C CA . GLN A 1 110 ? 5.009 5.927 -6.170 1.00 94.38 110 GLN A CA 1
ATOM 837 C C . GLN A 1 110 ? 5.038 4.700 -5.248 1.00 94.38 110 GLN A C 1
ATOM 839 O O . GLN A 1 110 ? 5.997 3.925 -5.277 1.00 94.38 110 GLN A O 1
ATOM 844 N N . LEU A 1 111 ? 4.036 4.540 -4.382 1.00 95.25 111 LEU A N 1
ATOM 845 C CA . LEU A 1 111 ? 4.054 3.507 -3.348 1.00 95.25 111 LEU A CA 1
ATOM 846 C C . LEU A 1 111 ? 3.832 2.098 -3.908 1.00 95.25 111 LEU A C 1
ATOM 848 O O . LEU A 1 111 ? 4.437 1.172 -3.373 1.00 95.25 111 LEU A O 1
ATOM 852 N N . SER A 1 112 ? 3.066 1.927 -4.990 1.00 97.62 112 SER A N 1
ATOM 853 C CA . SER A 1 112 ? 2.899 0.637 -5.677 1.00 97.62 112 SER A CA 1
ATOM 854 C C . SER A 1 112 ? 4.050 0.317 -6.645 1.00 97.62 112 SER A C 1
ATOM 856 O O . SER A 1 112 ? 4.331 -0.852 -6.911 1.00 97.62 112 SER A O 1
ATOM 858 N N . GLY A 1 113 ? 4.781 1.327 -7.134 1.00 96.12 113 GLY A N 1
ATOM 859 C CA . GLY A 1 113 ? 5.991 1.151 -7.948 1.00 96.12 113 GLY A CA 1
ATOM 860 C C . GLY A 1 113 ? 7.229 0.740 -7.142 1.00 96.12 113 GLY A C 1
ATOM 861 O O . GLY A 1 113 ? 8.062 -0.035 -7.606 1.00 96.12 113 GLY A O 1
ATOM 862 N N . GLN A 1 114 ? 7.366 1.214 -5.902 1.00 94.56 114 GLN A N 1
ATOM 863 C CA . GLN A 1 114 ? 8.548 0.939 -5.074 1.00 94.56 114 GLN A CA 1
ATOM 864 C C . GLN A 1 114 ? 8.815 -0.549 -4.769 1.00 94.56 114 GLN A C 1
ATOM 866 O O . GLN A 1 114 ? 9.978 -0.944 -4.867 1.00 94.56 114 GLN A O 1
ATOM 871 N N . PRO A 1 115 ? 7.819 -1.376 -4.401 1.00 96.75 115 PRO A N 1
ATOM 872 C CA . PRO A 1 115 ? 8.020 -2.808 -4.196 1.00 96.75 115 PRO A CA 1
ATOM 873 C C . PRO A 1 115 ? 8.419 -3.528 -5.491 1.00 96.75 115 PRO A C 1
ATOM 875 O O . PRO A 1 115 ? 9.199 -4.474 -5.446 1.00 96.75 115 PRO A O 1
ATOM 878 N N . LEU A 1 116 ? 7.952 -3.058 -6.655 1.00 96.75 116 LEU A N 1
ATOM 879 C CA . LEU A 1 116 ? 8.335 -3.627 -7.951 1.00 96.75 116 LEU A CA 1
ATOM 880 C C . LEU A 1 116 ? 9.813 -3.400 -8.276 1.00 96.75 116 LEU A C 1
ATOM 882 O O . LEU A 1 116 ? 10.431 -4.264 -8.885 1.00 96.75 116 LEU A O 1
ATOM 886 N N . VAL A 1 117 ? 10.408 -2.290 -7.827 1.00 94.62 117 VAL A N 1
ATOM 887 C CA . VAL A 1 117 ? 11.865 -2.082 -7.929 1.00 94.62 117 VAL A CA 1
ATOM 888 C C . VAL A 1 117 ? 12.616 -3.162 -7.154 1.00 94.62 117 VAL A C 1
ATOM 890 O O . VAL A 1 117 ? 13.577 -3.729 -7.667 1.00 94.62 117 VAL A O 1
ATOM 893 N N . ASP A 1 118 ? 12.166 -3.481 -5.936 1.00 93.50 118 ASP A N 1
ATOM 894 C CA . ASP A 1 118 ? 12.778 -4.542 -5.130 1.00 93.50 118 ASP A CA 1
ATOM 895 C C . ASP A 1 118 ? 12.655 -5.909 -5.832 1.00 93.50 118 ASP A C 1
ATOM 897 O O . ASP A 1 118 ? 13.607 -6.686 -5.822 1.00 93.50 118 ASP A O 1
ATOM 901 N N . LEU A 1 119 ? 11.533 -6.186 -6.509 1.00 95.38 119 LEU A N 1
ATOM 902 C CA . LEU A 1 119 ? 11.372 -7.395 -7.325 1.00 95.38 119 LEU A CA 1
ATOM 903 C C . LEU A 1 119 ? 12.248 -7.393 -8.586 1.00 95.38 119 LEU A C 1
ATOM 905 O O . LEU A 1 119 ? 12.804 -8.431 -8.944 1.00 95.38 119 LEU A O 1
ATOM 909 N N . ALA A 1 120 ? 12.400 -6.252 -9.255 1.00 94.81 120 ALA A N 1
ATOM 910 C CA . ALA A 1 120 ? 13.257 -6.123 -10.429 1.00 94.81 120 ALA A CA 1
ATOM 911 C C . ALA A 1 120 ? 14.735 -6.372 -10.080 1.00 94.81 120 ALA A C 1
ATOM 913 O O . ALA A 1 120 ? 15.446 -7.041 -10.827 1.00 94.81 120 ALA A O 1
ATOM 914 N N . MET A 1 121 ? 15.176 -5.965 -8.884 1.00 89.69 121 MET A N 1
ATOM 915 C CA . MET A 1 121 ? 16.500 -6.323 -8.350 1.00 89.69 121 MET A CA 1
ATOM 916 C C . MET A 1 121 ? 16.683 -7.836 -8.126 1.00 89.69 121 MET A C 1
ATOM 918 O O . MET A 1 121 ? 17.816 -8.305 -8.032 1.00 89.69 121 MET A O 1
ATOM 922 N N . LEU A 1 122 ? 15.594 -8.612 -8.065 1.00 91.62 122 LEU A N 1
ATOM 923 C CA . LEU A 1 122 ? 15.607 -10.081 -8.028 1.00 91.62 122 LEU A CA 1
ATOM 924 C C . LEU A 1 122 ? 15.532 -10.718 -9.430 1.00 91.62 122 LEU A C 1
ATOM 926 O O . LEU A 1 122 ? 15.403 -11.935 -9.534 1.00 91.62 122 LEU A O 1
ATOM 930 N N . GLY A 1 123 ? 15.605 -9.921 -10.502 1.00 91.12 123 GLY A N 1
ATOM 931 C CA . GLY A 1 123 ? 15.595 -10.390 -11.891 1.00 91.12 123 GLY A CA 1
ATOM 932 C C . GLY A 1 123 ? 14.222 -10.401 -12.568 1.00 91.12 123 GLY A C 1
ATOM 933 O O . GLY A 1 123 ? 14.089 -10.976 -13.645 1.00 91.12 123 GLY A O 1
ATOM 934 N N . ARG A 1 124 ? 13.195 -9.791 -11.960 1.00 93.69 124 ARG A N 1
ATOM 935 C CA . ARG A 1 124 ? 11.902 -9.549 -12.628 1.00 93.69 124 ARG A CA 1
ATOM 936 C C . ARG A 1 124 ? 12.008 -8.383 -13.615 1.00 93.69 124 ARG A C 1
ATOM 938 O O . ARG A 1 124 ? 12.886 -7.533 -13.490 1.00 93.69 124 ARG A O 1
ATOM 945 N N . ASP A 1 125 ? 11.078 -8.339 -14.563 1.00 91.44 125 ASP A N 1
ATOM 946 C CA . ASP A 1 125 ? 10.975 -7.243 -15.527 1.00 91.44 125 ASP A CA 1
ATOM 947 C C . ASP A 1 125 ? 10.752 -5.887 -14.813 1.00 91.44 125 ASP A C 1
ATOM 949 O O . ASP A 1 125 ? 9.802 -5.759 -14.031 1.00 91.44 125 ASP A O 1
ATOM 953 N N . PRO A 1 126 ? 11.614 -4.874 -15.042 1.00 93.56 126 PRO A N 1
ATOM 954 C CA . PRO A 1 126 ? 11.472 -3.547 -14.451 1.00 93.56 126 PRO A CA 1
ATOM 955 C C . PRO A 1 126 ? 10.411 -2.654 -15.117 1.00 93.56 126 PRO A C 1
ATOM 957 O O . PRO A 1 126 ? 10.215 -1.536 -14.629 1.00 93.56 126 PRO A O 1
ATOM 960 N N . ALA A 1 127 ? 9.754 -3.077 -16.206 1.00 93.38 127 ALA A N 1
ATOM 961 C CA . ALA A 1 127 ? 8.831 -2.232 -16.977 1.00 93.38 127 ALA A CA 1
ATOM 962 C C . ALA A 1 127 ? 7.739 -1.593 -16.100 1.00 93.38 127 ALA A C 1
ATOM 964 O O . ALA A 1 127 ? 7.683 -0.372 -15.961 1.00 93.38 127 ALA A O 1
ATOM 965 N N . GLN A 1 128 ? 6.975 -2.412 -15.373 1.00 94.00 128 GLN A N 1
ATOM 966 C CA . GLN A 1 128 ? 5.887 -1.931 -14.513 1.00 94.00 128 GLN A CA 1
ATOM 967 C C . GLN A 1 128 ? 6.379 -0.992 -13.391 1.00 94.00 128 GLN A C 1
ATOM 969 O O . GLN A 1 128 ? 5.677 -0.059 -12.997 1.00 94.00 128 GLN A O 1
ATOM 974 N N . ALA A 1 129 ? 7.592 -1.214 -12.867 1.00 94.81 129 ALA A N 1
ATOM 975 C CA . ALA A 1 129 ? 8.192 -0.326 -11.870 1.00 94.81 129 ALA A CA 1
ATOM 976 C C . ALA A 1 129 ? 8.533 1.041 -12.481 1.00 94.81 129 ALA A C 1
ATOM 978 O O . ALA A 1 129 ? 8.270 2.081 -11.875 1.00 94.81 129 ALA A O 1
ATOM 979 N N . THR A 1 130 ? 9.110 1.028 -13.684 1.00 92.69 130 THR A N 1
ATOM 980 C CA . THR A 1 130 ? 9.494 2.226 -14.437 1.00 92.69 130 THR A CA 1
ATOM 981 C C . THR A 1 130 ? 8.275 3.071 -14.783 1.00 92.69 130 THR A C 1
ATOM 983 O O . THR A 1 130 ? 8.282 4.272 -14.509 1.00 92.69 130 THR A O 1
ATOM 986 N N . ASP A 1 131 ? 7.216 2.451 -15.300 1.00 94.50 131 ASP A N 1
ATOM 987 C CA . ASP A 1 131 ? 5.992 3.148 -15.704 1.00 94.50 131 ASP A CA 1
ATOM 988 C C . ASP A 1 131 ? 5.349 3.869 -14.519 1.00 94.50 131 ASP A C 1
ATOM 990 O O . ASP A 1 131 ? 5.076 5.069 -14.573 1.00 94.50 131 ASP A O 1
ATOM 994 N N . ARG A 1 132 ? 5.197 3.168 -13.391 1.00 96.00 132 ARG A N 1
ATOM 995 C CA . ARG A 1 132 ? 4.585 3.731 -12.181 1.00 96.00 132 ARG A CA 1
ATOM 996 C C . ARG A 1 132 ? 5.403 4.859 -11.571 1.00 96.00 132 ARG A C 1
ATOM 998 O O . ARG A 1 132 ? 4.854 5.893 -11.200 1.00 96.00 132 ARG A O 1
ATOM 1005 N N . LEU A 1 133 ? 6.721 4.699 -11.479 1.00 93.75 133 LEU A N 1
ATOM 1006 C CA . LEU A 1 133 ? 7.576 5.753 -10.930 1.0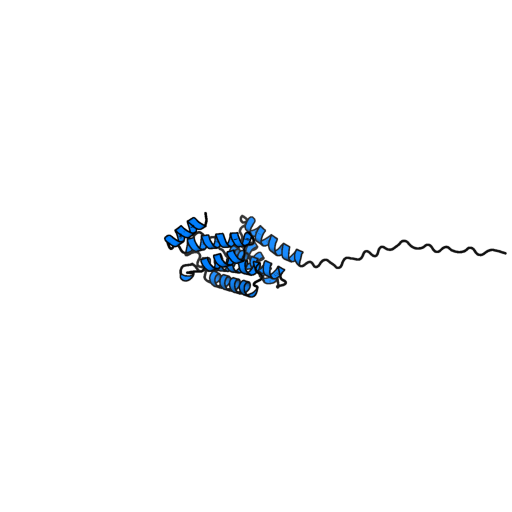0 93.75 133 LEU A CA 1
ATOM 1007 C C . LEU A 1 133 ? 7.662 6.965 -11.867 1.00 93.75 133 LEU A C 1
ATOM 1009 O O . LEU A 1 133 ? 7.766 8.092 -11.385 1.00 93.75 133 LEU A O 1
ATOM 1013 N N . THR A 1 134 ? 7.547 6.760 -13.180 1.00 91.88 134 THR A N 1
ATOM 1014 C CA . THR A 1 134 ? 7.457 7.847 -14.165 1.00 91.88 134 THR A CA 1
ATOM 1015 C C . THR A 1 134 ? 6.136 8.603 -14.032 1.00 91.88 134 THR A C 1
ATOM 1017 O O . THR A 1 134 ? 6.148 9.832 -13.942 1.00 91.88 134 THR A O 1
ATOM 1020 N N . ALA A 1 135 ? 5.012 7.887 -13.917 1.00 92.94 135 ALA A N 1
ATOM 1021 C CA . ALA A 1 135 ? 3.702 8.482 -13.654 1.00 92.94 135 ALA A CA 1
ATOM 1022 C C . ALA A 1 135 ? 3.695 9.296 -12.348 1.00 92.94 135 ALA A C 1
ATOM 1024 O O . ALA A 1 135 ? 3.212 10.427 -12.324 1.00 92.94 135 ALA A O 1
ATOM 1025 N N . ALA A 1 136 ? 4.316 8.776 -11.284 1.00 93.00 136 ALA A N 1
ATOM 1026 C CA . ALA A 1 136 ? 4.457 9.496 -10.022 1.00 93.00 136 ALA A CA 1
ATOM 1027 C C . ALA A 1 136 ? 5.239 10.813 -10.177 1.00 93.00 136 ALA A C 1
ATOM 1029 O O . ALA A 1 136 ? 4.814 11.855 -9.682 1.00 93.00 136 ALA A O 1
ATOM 1030 N N . VAL A 1 137 ? 6.370 10.803 -10.897 1.00 89.31 137 VAL A N 1
ATOM 1031 C CA . VAL A 1 137 ? 7.164 12.021 -11.151 1.00 89.31 137 VAL A CA 1
ATOM 1032 C C . VAL A 1 137 ? 6.373 13.063 -11.936 1.00 89.31 137 VAL A C 1
ATOM 1034 O O . VAL A 1 137 ? 6.524 14.251 -11.644 1.00 89.31 137 VAL A O 1
ATOM 1037 N N . ALA A 1 138 ? 5.575 12.630 -12.915 1.00 89.31 138 ALA A N 1
ATOM 1038 C CA . ALA A 1 138 ? 4.738 13.508 -13.726 1.00 89.31 138 ALA A CA 1
ATOM 1039 C C . ALA A 1 138 ? 3.576 14.116 -12.922 1.00 89.31 138 ALA A C 1
ATOM 1041 O O . ALA A 1 138 ? 3.247 15.281 -13.124 1.00 89.31 138 ALA A O 1
ATOM 1042 N N . GLY A 1 139 ? 2.992 13.352 -11.993 1.00 87.19 139 GLY A N 1
ATOM 1043 C CA . GLY A 1 139 ? 1.877 13.809 -11.162 1.00 87.19 139 GLY A CA 1
ATOM 1044 C C . GLY A 1 139 ? 2.276 14.742 -10.013 1.00 87.19 139 GLY A C 1
ATOM 1045 O O . GLY A 1 139 ? 1.457 15.536 -9.563 1.00 87.19 139 GLY A O 1
ATOM 1046 N N . TYR A 1 140 ? 3.525 14.697 -9.537 1.00 86.12 140 TYR A N 1
ATOM 1047 C CA . TYR A 1 140 ? 3.962 15.551 -8.431 1.00 86.12 140 TYR A CA 1
ATOM 1048 C C . TYR A 1 140 ? 4.183 17.023 -8.844 1.00 86.12 140 TYR A C 1
ATOM 1050 O O . TYR A 1 140 ? 5.070 17.300 -9.660 1.00 86.12 140 TYR A O 1
ATOM 1058 N N . PRO A 1 141 ? 3.513 18.001 -8.193 1.00 78.25 141 PRO A N 1
ATOM 1059 C CA . PRO A 1 141 ? 3.752 19.426 -8.429 1.00 78.25 141 PRO A CA 1
ATOM 1060 C C . PRO A 1 141 ? 5.202 19.834 -8.131 1.00 78.25 141 PRO A C 1
ATOM 1062 O O . PRO A 1 141 ? 5.861 19.243 -7.272 1.00 78.25 141 PRO A O 1
ATOM 1065 N N . GLY A 1 142 ? 5.689 20.915 -8.752 1.00 65.81 142 GLY A N 1
ATOM 1066 C CA . GLY A 1 142 ? 7.090 21.369 -8.663 1.00 65.81 142 GLY A CA 1
ATOM 1067 C C . GLY A 1 142 ? 7.664 21.561 -7.244 1.00 65.81 142 GLY A C 1
ATOM 1068 O O . GLY A 1 142 ? 8.876 21.433 -7.055 1.00 65.81 142 GLY A O 1
ATOM 1069 N N . GLY A 1 143 ? 6.815 21.792 -6.234 1.00 72.69 143 GLY A N 1
ATOM 1070 C CA . GLY A 1 143 ? 7.201 21.880 -4.817 1.00 72.69 143 GLY A CA 1
ATOM 1071 C C . GLY A 1 143 ? 7.554 20.541 -4.145 1.00 72.69 143 GLY A C 1
ATOM 1072 O O . GLY A 1 143 ? 8.246 20.522 -3.130 1.00 72.69 143 GLY A O 1
ATOM 1073 N N . HIS A 1 144 ? 7.174 19.399 -4.722 1.00 71.00 144 HIS A N 1
ATOM 1074 C CA . HIS A 1 144 ? 7.325 18.064 -4.124 1.00 71.00 144 HIS A CA 1
ATOM 1075 C C . HIS A 1 144 ? 8.709 17.445 -4.387 1.00 71.00 144 HIS A C 1
ATOM 1077 O O . HIS A 1 144 ? 8.842 16.276 -4.759 1.00 71.00 144 HIS A O 1
ATOM 1083 N N . ARG A 1 145 ? 9.775 18.232 -4.181 1.00 79.06 145 ARG A N 1
ATOM 1084 C CA . ARG A 1 145 ? 11.160 17.867 -4.539 1.00 79.06 145 ARG A CA 1
ATOM 1085 C C . ARG A 1 145 ? 11.613 16.541 -3.922 1.00 79.06 145 ARG A C 1
ATOM 1087 O O . ARG A 1 145 ? 12.244 15.740 -4.602 1.00 79.06 145 ARG A O 1
ATOM 1094 N N . ARG A 1 146 ? 11.247 16.277 -2.661 1.00 78.50 146 ARG A N 1
ATOM 1095 C CA . ARG A 1 146 ? 11.598 15.030 -1.958 1.00 78.50 146 ARG A CA 1
ATOM 1096 C C . ARG A 1 146 ? 10.955 13.797 -2.597 1.00 78.50 146 ARG A C 1
ATOM 1098 O O . ARG A 1 146 ? 11.639 12.798 -2.797 1.00 78.50 146 ARG A O 1
ATOM 1105 N N . TYR A 1 147 ? 9.661 13.851 -2.902 1.00 75.12 147 TYR A N 1
ATOM 1106 C CA . TYR A 1 147 ? 8.936 12.708 -3.467 1.00 75.12 147 TYR A CA 1
ATOM 1107 C C . TYR A 1 147 ? 9.396 12.406 -4.894 1.00 75.12 147 TYR A C 1
ATOM 1109 O O . TYR A 1 147 ? 9.706 11.259 -5.218 1.00 75.12 147 TYR A O 1
ATOM 1117 N N . ARG A 1 148 ? 9.608 13.455 -5.698 1.00 75.31 148 ARG A N 1
ATOM 1118 C CA . ARG A 1 148 ? 10.229 13.327 -7.023 1.00 75.31 148 ARG A CA 1
ATOM 1119 C C . ARG A 1 148 ? 11.628 12.716 -6.937 1.00 75.31 148 ARG A C 1
ATOM 1121 O O . ARG A 1 148 ? 11.919 11.786 -7.680 1.00 75.31 148 ARG A O 1
ATOM 1128 N N . ALA A 1 149 ? 12.468 13.160 -5.999 1.00 74.31 149 ALA A N 1
ATOM 1129 C CA . ALA A 1 149 ? 13.798 12.580 -5.801 1.00 74.31 149 ALA A CA 1
ATOM 1130 C C . ALA A 1 149 ? 13.734 11.081 -5.460 1.00 74.31 149 ALA A C 1
ATOM 1132 O O . ALA A 1 149 ? 14.456 10.287 -6.055 1.00 74.31 149 ALA A O 1
ATOM 1133 N N . ILE A 1 150 ? 12.832 10.665 -4.564 1.00 77.19 150 ILE A N 1
ATOM 1134 C CA . ILE A 1 150 ? 12.639 9.244 -4.228 1.00 77.19 150 ILE A CA 1
ATOM 1135 C C . ILE A 1 150 ? 12.250 8.422 -5.466 1.00 77.19 150 ILE A C 1
ATOM 1137 O O . ILE A 1 150 ? 12.769 7.317 -5.650 1.00 77.19 150 ILE A O 1
ATOM 1141 N N . CYS A 1 151 ? 11.355 8.947 -6.306 1.00 69.25 151 CYS A N 1
ATOM 1142 C CA . CYS A 1 151 ? 10.936 8.278 -7.535 1.00 69.25 151 CYS A CA 1
ATOM 1143 C C . CYS A 1 151 ? 12.057 8.186 -8.571 1.00 69.25 151 CYS A C 1
ATOM 1145 O O . CYS A 1 151 ? 12.132 7.186 -9.267 1.00 69.25 151 CYS A O 1
ATOM 1147 N N . LEU A 1 152 ? 12.932 9.190 -8.667 1.00 74.50 152 LEU A N 1
ATOM 1148 C CA . LEU A 1 152 ? 14.011 9.238 -9.660 1.00 74.50 152 LEU A CA 1
ATOM 1149 C C . LEU A 1 152 ? 15.232 8.388 -9.270 1.00 74.50 152 LEU A C 1
ATOM 1151 O O . LEU A 1 152 ? 15.862 7.778 -10.132 1.00 74.50 152 LEU A O 1
ATOM 1155 N N . THR A 1 153 ? 15.563 8.296 -7.979 1.00 72.44 153 THR A N 1
ATOM 1156 C CA . THR A 1 153 ? 16.759 7.564 -7.516 1.00 72.44 153 THR A CA 1
ATOM 1157 C C . THR A 1 153 ? 16.612 6.044 -7.644 1.00 72.44 153 THR A C 1
ATOM 1159 O O . THR A 1 153 ? 17.580 5.329 -7.918 1.00 72.44 153 THR A O 1
ATOM 1162 N N . LYS A 1 154 ? 15.399 5.516 -7.450 1.00 66.38 154 LYS A N 1
ATOM 1163 C CA . LYS A 1 154 ? 15.154 4.065 -7.435 1.00 66.38 154 LYS A C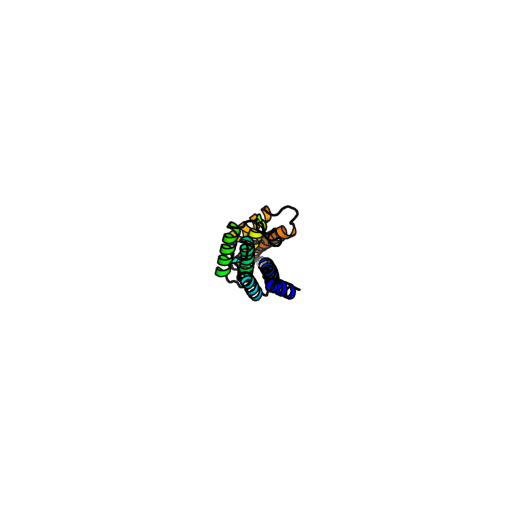A 1
ATOM 1164 C C . LYS A 1 154 ? 15.300 3.392 -8.819 1.00 66.38 154 LYS A C 1
ATOM 1166 O O . LYS A 1 154 ? 16.018 2.397 -8.888 1.00 66.38 154 LYS A O 1
ATOM 1171 N N . PRO A 1 155 ? 14.744 3.926 -9.924 1.00 60.00 155 PRO A N 1
ATOM 1172 C CA . PRO A 1 155 ? 14.973 3.417 -11.279 1.00 60.00 155 PRO A CA 1
ATOM 1173 C C . PRO A 1 155 ? 16.430 3.547 -11.722 1.00 60.00 155 PRO A C 1
ATOM 1175 O O . PRO A 1 155 ? 16.960 2.641 -12.358 1.00 60.00 155 PRO A O 1
ATOM 1178 N N . ALA A 1 156 ? 17.115 4.630 -11.336 1.00 60.75 156 ALA A N 1
ATOM 1179 C CA . ALA A 1 156 ? 18.539 4.804 -11.629 1.00 60.75 156 ALA A CA 1
ATOM 1180 C C . ALA A 1 156 ? 19.410 3.687 -11.014 1.00 60.75 156 ALA A C 1
ATOM 1182 O O . ALA A 1 156 ? 20.447 3.318 -11.562 1.00 60.75 156 ALA A O 1
ATOM 1183 N N . SER A 1 157 ? 18.964 3.099 -9.899 1.00 60.38 157 SER A N 1
ATOM 1184 C CA . SER A 1 157 ? 19.629 1.945 -9.282 1.00 60.38 157 SER A CA 1
ATOM 1185 C C . SER A 1 157 ? 19.424 0.656 -10.094 1.00 60.38 157 SER A C 1
ATOM 1187 O O . SER A 1 157 ? 20.332 -0.171 -10.155 1.00 60.38 157 SER A O 1
ATOM 1189 N N . LEU A 1 158 ? 18.277 0.505 -10.774 1.00 58.53 158 LEU A N 1
ATOM 1190 C CA . LEU A 1 158 ? 18.008 -0.620 -11.681 1.00 58.53 158 LEU A CA 1
ATOM 1191 C C . LEU A 1 158 ? 18.911 -0.565 -12.918 1.00 58.53 158 LEU A C 1
ATOM 1193 O O . LEU A 1 158 ? 19.506 -1.573 -13.296 1.00 58.53 158 LEU A O 1
ATOM 1197 N N . THR A 1 159 ? 19.079 0.615 -13.520 1.00 59.97 159 THR A N 1
ATOM 1198 C CA . THR A 1 159 ? 19.939 0.783 -14.703 1.00 59.97 159 THR A CA 1
ATOM 1199 C C . THR A 1 159 ? 21.425 0.603 -14.388 1.00 59.97 159 THR A C 1
ATOM 1201 O O . THR A 1 159 ? 22.164 0.093 -15.231 1.00 59.97 159 THR A O 1
ATOM 1204 N N . TYR A 1 160 ? 21.874 0.940 -13.173 1.00 55.00 160 TYR A N 1
ATOM 1205 C CA . TYR A 1 160 ? 23.256 0.696 -12.742 1.00 55.00 160 TYR A CA 1
ATOM 1206 C C . TYR A 1 160 ? 23.513 -0.754 -12.298 1.00 55.00 160 TYR A C 1
ATOM 1208 O O . TYR A 1 160 ? 24.560 -1.308 -12.627 1.00 55.00 160 TYR A O 1
ATOM 1216 N N . GLY A 1 161 ? 22.567 -1.391 -11.598 1.00 51.12 161 GLY A N 1
ATOM 1217 C CA . GLY A 1 161 ? 22.688 -2.780 -11.134 1.00 51.12 161 GLY A CA 1
ATOM 1218 C C . GLY A 1 161 ? 22.558 -3.822 -12.249 1.00 51.12 161 GLY A C 1
ATOM 1219 O O . GLY A 1 161 ? 23.172 -4.885 -12.172 1.00 51.12 161 GLY A O 1
ATOM 1220 N N . HIS A 1 162 ? 21.818 -3.511 -13.319 1.00 49.66 162 HIS A N 1
ATOM 1221 C CA . HIS A 1 162 ? 21.6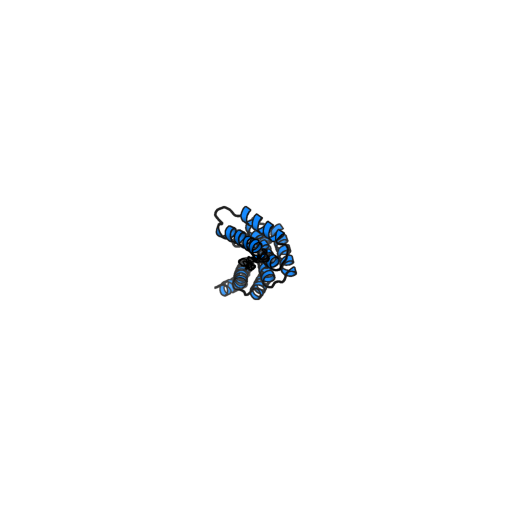79 -4.398 -14.478 1.00 49.66 162 HIS A CA 1
ATOM 1222 C C . HIS A 1 162 ? 22.818 -4.256 -15.500 1.00 49.66 162 HIS A C 1
ATOM 1224 O O . HIS A 1 162 ? 22.930 -5.051 -16.439 1.00 49.66 162 HIS A O 1
ATOM 1230 N N . ARG A 1 163 ? 23.728 -3.290 -15.306 1.00 42.06 163 ARG A N 1
ATOM 1231 C CA . ARG A 1 163 ? 24.945 -3.176 -16.107 1.00 42.06 163 ARG A CA 1
ATOM 1232 C C . ARG A 1 163 ? 25.929 -4.256 -15.662 1.00 42.06 163 ARG A C 1
ATOM 1234 O O . ARG A 1 163 ? 26.819 -4.030 -14.847 1.00 42.06 163 ARG A O 1
ATOM 1241 N N . ARG A 1 164 ? 25.751 -5.455 -16.224 1.00 39.31 164 ARG A N 1
ATOM 1242 C CA . ARG A 1 164 ? 26.737 -6.542 -16.221 1.00 39.31 164 ARG A CA 1
ATOM 1243 C C . ARG A 1 164 ? 28.116 -5.905 -16.469 1.00 39.31 164 ARG A C 1
ATOM 1245 O O . ARG A 1 164 ? 28.237 -5.175 -17.459 1.00 39.31 164 ARG A O 1
ATOM 1252 N N . PRO A 1 165 ? 29.130 -6.095 -15.602 1.00 36.09 165 PRO A N 1
ATOM 1253 C CA . PRO A 1 165 ? 30.453 -5.557 -15.882 1.00 36.09 165 PRO A CA 1
ATOM 1254 C C . PRO A 1 165 ? 30.857 -6.081 -17.257 1.00 36.09 165 PRO A C 1
ATOM 1256 O O . PRO A 1 165 ? 30.779 -7.287 -17.509 1.00 36.09 165 PRO A O 1
ATOM 1259 N N . ALA A 1 166 ? 31.190 -5.171 -18.179 1.00 43.25 166 ALA A N 1
ATOM 1260 C CA . ALA A 1 166 ? 31.675 -5.567 -19.492 1.00 43.25 166 ALA A CA 1
ATOM 1261 C C . ALA A 1 166 ? 32.811 -6.576 -19.267 1.00 43.25 166 ALA A C 1
ATOM 1263 O O . ALA A 1 166 ? 33.650 -6.312 -18.397 1.00 43.25 166 ALA A O 1
ATOM 1264 N N . PRO A 1 167 ? 32.842 -7.727 -19.972 1.00 41.09 167 PRO A N 1
ATOM 1265 C CA . PRO A 1 167 ? 33.958 -8.650 -19.848 1.00 41.09 167 PRO A CA 1
ATOM 1266 C C . PRO A 1 167 ? 35.221 -7.829 -20.060 1.00 41.09 167 PRO A C 1
ATOM 1268 O O . PRO A 1 167 ? 35.368 -7.174 -21.097 1.00 41.09 167 PRO A O 1
ATOM 1271 N N . GLY A 1 168 ? 36.046 -7.773 -19.009 1.00 37.09 168 GLY A N 1
ATOM 1272 C CA . GLY A 1 168 ? 37.193 -6.889 -18.947 1.00 37.09 168 GLY A CA 1
ATOM 1273 C C . GLY A 1 168 ? 37.953 -7.009 -20.253 1.00 37.09 168 GLY A C 1
ATOM 1274 O O . GLY A 1 168 ? 38.353 -8.112 -20.636 1.00 37.09 168 GLY A O 1
ATOM 1275 N N . ARG A 1 169 ? 38.099 -5.887 -20.967 1.00 45.53 169 ARG A N 1
ATOM 1276 C CA . ARG A 1 169 ? 39.037 -5.800 -22.079 1.00 45.53 169 ARG A CA 1
ATOM 1277 C C . ARG A 1 169 ? 40.373 -6.231 -21.497 1.00 45.53 169 ARG A C 1
ATOM 1279 O O . ARG A 1 169 ? 41.020 -5.462 -20.792 1.00 45.53 169 ARG A O 1
ATOM 1286 N N . ARG A 1 170 ? 40.760 -7.483 -21.753 1.00 36.81 170 ARG A N 1
ATOM 1287 C CA . ARG A 1 170 ? 42.124 -7.944 -21.549 1.00 36.81 170 ARG A CA 1
ATOM 1288 C C . ARG A 1 170 ? 42.958 -7.008 -22.402 1.00 36.81 170 ARG A C 1
ATOM 1290 O O . ARG A 1 170 ? 42.994 -7.144 -23.624 1.00 36.81 170 ARG A O 1
ATOM 1297 N N . HIS A 1 171 ? 43.577 -6.022 -21.764 1.00 45.09 171 HIS A N 1
ATOM 1298 C CA . HIS A 1 171 ? 44.710 -5.336 -22.338 1.00 45.09 171 HIS A CA 1
ATOM 1299 C C . HIS A 1 171 ? 45.740 -6.433 -22.598 1.00 45.09 171 HIS A C 1
ATOM 1301 O O . HIS A 1 171 ? 46.433 -6.883 -21.691 1.00 45.09 171 HIS A O 1
ATOM 1307 N N . ARG A 1 172 ? 45.775 -6.932 -23.841 1.00 38.59 172 ARG A N 1
ATOM 1308 C CA . ARG A 1 172 ? 46.947 -7.609 -24.382 1.00 38.59 172 ARG A CA 1
ATOM 1309 C C . ARG A 1 172 ? 48.055 -6.572 -24.295 1.00 38.59 172 ARG A C 1
ATOM 1311 O O . ARG A 1 172 ? 48.163 -5.701 -25.156 1.00 38.59 172 ARG A O 1
ATOM 1318 N N . THR A 1 173 ? 48.829 -6.630 -23.221 1.00 44.91 173 THR A N 1
ATOM 1319 C CA . THR A 1 173 ? 50.138 -6.004 -23.163 1.00 44.91 173 THR A CA 1
ATOM 1320 C C . THR A 1 173 ? 50.934 -6.610 -24.309 1.00 44.91 173 THR A C 1
ATOM 1322 O O . THR A 1 173 ? 51.302 -7.784 -24.318 1.00 44.91 173 THR A O 1
ATOM 1325 N N . ARG A 1 174 ? 51.089 -5.818 -25.367 1.00 45.81 174 ARG A N 1
ATOM 1326 C CA . ARG A 1 174 ? 51.976 -6.111 -26.481 1.00 45.81 174 ARG A CA 1
ATOM 1327 C C . ARG A 1 174 ? 53.386 -6.051 -25.897 1.00 45.81 174 ARG A C 1
ATOM 1329 O O . ARG A 1 174 ? 53.915 -4.964 -25.691 1.00 45.81 174 ARG A O 1
ATOM 1336 N N . GLY A 1 175 ? 53.927 -7.211 -25.528 1.00 39.50 175 GLY A N 1
ATOM 1337 C CA . GLY A 1 175 ? 55.304 -7.336 -25.058 1.00 39.50 175 GLY A CA 1
ATOM 1338 C C . GLY A 1 175 ? 56.277 -6.765 -26.100 1.00 39.50 175 GLY A C 1
ATOM 1339 O O . GLY A 1 175 ? 56.016 -6.891 -27.303 1.00 39.50 175 GLY A O 1
ATOM 1340 N N . PRO A 1 176 ? 57.359 -6.095 -25.673 1.00 43.41 176 PRO A N 1
ATOM 1341 C CA . PRO A 1 176 ? 58.301 -5.464 -26.583 1.00 43.41 176 PRO A CA 1
ATOM 1342 C C . PRO A 1 176 ? 59.022 -6.529 -27.414 1.00 43.41 176 PRO A C 1
ATOM 1344 O O . PRO A 1 176 ? 59.398 -7.591 -26.922 1.00 43.41 176 PRO A O 1
ATOM 1347 N N . GLY A 1 177 ? 59.165 -6.243 -28.708 1.00 42.84 177 GLY A N 1
ATOM 1348 C CA . GLY A 1 177 ? 59.704 -7.168 -29.693 1.00 42.84 177 GLY A CA 1
ATOM 1349 C C . GLY A 1 177 ? 61.130 -7.610 -29.374 1.00 42.84 177 GLY A C 1
ATOM 1350 O O . GLY A 1 177 ? 62.033 -6.790 -29.217 1.00 42.84 177 GLY A O 1
ATOM 1351 N N . HIS A 1 178 ? 61.338 -8.926 -29.373 1.00 44.66 178 HIS A N 1
ATOM 1352 C CA . HIS A 1 178 ? 62.658 -9.522 -29.516 1.00 44.66 178 HIS A CA 1
ATOM 1353 C C . HIS A 1 178 ? 63.273 -9.067 -30.848 1.00 44.66 178 HIS A C 1
ATOM 1355 O O . HIS A 1 178 ? 62.907 -9.554 -31.921 1.00 44.66 178 HIS A O 1
ATOM 1361 N N . ARG A 1 179 ? 64.228 -8.130 -30.785 1.00 46.03 179 ARG A N 1
ATOM 1362 C CA . ARG A 1 179 ? 65.177 -7.896 -31.877 1.00 46.03 179 ARG A CA 1
ATOM 1363 C C . ARG A 1 179 ? 66.013 -9.163 -32.033 1.00 46.03 179 ARG A C 1
ATOM 1365 O O . ARG A 1 179 ? 66.767 -9.536 -31.139 1.00 46.03 179 ARG A O 1
ATOM 1372 N N . ARG A 1 180 ? 65.838 -9.841 -33.165 1.00 45.75 180 ARG A N 1
ATOM 1373 C CA . ARG A 1 180 ? 66.658 -10.982 -33.569 1.00 45.75 180 ARG A CA 1
ATOM 1374 C C . ARG A 1 180 ? 68.087 -10.496 -33.811 1.00 45.75 180 ARG A C 1
ATOM 1376 O O . ARG A 1 180 ? 68.305 -9.629 -34.655 1.00 45.75 180 ARG A O 1
ATOM 1383 N N . HIS A 1 181 ? 69.040 -11.059 -33.075 1.00 43.03 181 HIS A N 1
ATOM 1384 C CA . HIS A 1 181 ? 70.460 -10.953 -33.388 1.00 43.03 181 HIS A CA 1
ATOM 1385 C C . HIS A 1 181 ? 70.727 -11.614 -34.748 1.00 43.03 181 HIS A C 1
ATOM 1387 O O . HIS A 1 181 ? 70.355 -12.763 -34.982 1.00 43.03 181 HIS A O 1
ATOM 1393 N N . ARG A 1 182 ? 71.347 -10.854 -35.651 1.00 48.91 182 ARG A N 1
ATOM 1394 C CA . ARG A 1 182 ? 71.844 -11.295 -36.957 1.00 48.91 182 ARG A CA 1
ATOM 1395 C C . ARG A 1 182 ? 73.287 -11.783 -36.755 1.00 48.91 182 ARG A C 1
ATOM 1397 O O . ARG A 1 182 ? 74.086 -10.981 -36.274 1.00 48.91 182 ARG A O 1
ATOM 1404 N N . PRO A 1 183 ? 73.652 -13.034 -37.079 1.00 49.22 183 PRO A N 1
ATOM 1405 C CA . PRO A 1 183 ? 75.049 -13.437 -37.046 1.00 49.22 183 PRO A CA 1
ATOM 1406 C C . PRO A 1 183 ? 75.778 -12.892 -38.280 1.00 49.22 183 PRO A C 1
ATOM 1408 O O . PRO A 1 183 ? 75.264 -12.943 -39.399 1.00 49.22 183 PRO A O 1
ATOM 1411 N N . LEU A 1 184 ? 76.966 -12.335 -38.048 1.00 51.28 184 LEU A N 1
ATOM 1412 C CA . LEU A 1 184 ? 77.943 -11.969 -39.070 1.00 51.28 184 LEU A CA 1
ATOM 1413 C C . LEU A 1 184 ? 78.620 -13.248 -39.581 1.00 51.28 184 LEU A C 1
ATOM 1415 O O . LEU A 1 184 ? 79.222 -13.979 -38.799 1.00 51.28 184 LEU A O 1
ATOM 1419 N N . SER A 1 185 ? 78.529 -13.508 -40.884 1.00 55.88 185 SER A N 1
ATOM 1420 C CA . SER A 1 185 ? 79.345 -14.522 -41.562 1.00 55.88 185 SER A CA 1
ATOM 1421 C C . SER A 1 185 ? 80.784 -14.013 -41.746 1.00 55.88 185 SER A C 1
ATOM 1423 O O . SER A 1 185 ? 80.958 -12.826 -42.041 1.00 55.88 185 SER A O 1
ATOM 1425 N N . PRO A 1 186 ? 81.816 -14.869 -41.639 1.00 55.91 186 PRO A N 1
ATOM 1426 C CA . PRO A 1 186 ? 83.198 -14.467 -41.868 1.00 55.91 186 PRO A CA 1
ATOM 1427 C C . PRO A 1 186 ? 83.508 -14.425 -43.373 1.00 55.91 186 PRO A C 1
ATOM 1429 O O . PRO A 1 186 ? 83.139 -15.333 -44.122 1.00 55.91 186 PRO A O 1
ATOM 1432 N N . ARG A 1 187 ? 84.188 -13.364 -43.820 1.00 47.56 187 ARG A N 1
ATOM 1433 C CA . ARG A 1 187 ? 84.803 -13.294 -45.153 1.00 47.56 187 ARG A CA 1
ATOM 1434 C C . ARG A 1 187 ? 86.119 -14.079 -45.148 1.00 47.56 187 ARG A C 1
ATOM 1436 O O . ARG A 1 187 ? 86.911 -1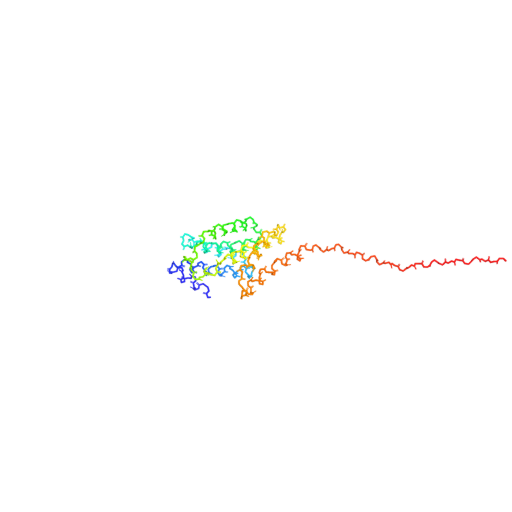3.924 -44.222 1.00 47.56 187 ARG A O 1
ATOM 1443 N N . ARG A 1 188 ? 86.300 -14.904 -46.182 1.00 53.50 188 ARG A N 1
ATOM 1444 C CA . ARG A 1 188 ? 87.612 -15.296 -46.711 1.00 53.50 188 ARG A CA 1
ATOM 1445 C C . ARG A 1 188 ? 88.235 -14.120 -47.454 1.00 53.50 188 ARG A C 1
ATOM 1447 O O . ARG A 1 188 ? 87.443 -13.291 -47.966 1.00 53.50 188 ARG A O 1
#

Radius of gyration: 26.96 Å; chains: 1; bounding box: 103×37×70 Å

Secondary structure (DSSP, 8-state):
-HHHHHHHHHHHT-HHHHHHHHHHHHHHHHHTT-HHHHHHHHHHHTTTGGGS-HHHHHHHHHHHHHHHHHTT-HHHHHHHHHHHHHHHHT--GGG--TTTTT--HHHHHHHHHHHHHHHHTTT--SHHHHHHHHHHHHHS-TT-HHHHHHHHHHHHHHHHHT--PPPP------PPP--PPPPPPPP-

pLDDT: mean 84.38, std 19.03, range [36.09, 98.75]

Foldseek 3Di:
DLVVQLVVCVVVVVLLSNLLSLQVVLVVCLVVLNLVSSLVSLVVSCVPVVPPALLSQLSSLLSNLSSCLSVVVVVSNVVSLVSSVVSVVRGDLVPDDPSSVVVDLLNSLLSNLQSLLSVVLVVDDSPSSLVSLVSNLVPDDPVPVVSNVSSVVSVVVSVVSPPDPDPPPPPPPPPDDDDDDDDDDDDD

Sequence (188 aa):
MYHFTLACAEQAKDWPLRAEVLSSMAKQAIRTGQPDEGLTLAEQALVRADRLTATDQALLHTDRARALAKMRRVNGTLTAIGTADEHFAHSAPDDDSPFVACYDAARHAQLSGQPLVDLAMLGRDPAQATDRLTAAVAGYPGGHRRYRAICLTKPASLTYGHRRPAPGRRHRTRGPGHRRHRPLSPRR